Protein 1P71 (pdb70)

Structure (mmCIF, N/CA/C/O backbone):
data_1P71
#
_entry.id   1P71
#
_cell.length_a   37.441
_cell.length_b   93.062
_cell.length_c   100.342
_cell.angle_alpha   90.00
_cell.angle_beta   90.00
_cell.angle_gamma   90.00
#
_symmetry.space_group_name_H-M   'P 21 21 21'
#
loop_
_entity.id
_entity.type
_entity.pdbx_description
1 polymer "5'-D(*TP*GP*CP*TP*TP*AP*TP*CP*AP*AP*TP*TP*TP*GP*TP*TP*GP*CP*AP*CP*C)-3'"
2 polymer 'DNA-binding protein HU'
3 water water
#
loop_
_atom_site.group_PDB
_atom_site.id
_atom_site.type_symbol
_atom_site.label_atom_id
_atom_site.label_alt_id
_atom_site.label_comp_id
_atom_site.label_asym_id
_atom_site.label_entity_id
_atom_site.label_seq_id
_atom_site.pdbx_PDB_ins_code
_atom_site.Cartn_x
_atom_site.Cartn_y
_atom_site.Cartn_z
_atom_site.occupancy
_atom_site.B_iso_or_equiv
_atom_site.auth_seq_id
_atom_site.auth_comp_id
_atom_site.auth_asym_id
_atom_site.auth_atom_id
_atom_site.pdbx_PDB_model_num
ATOM 792 N N . MET C 2 1 ? 9.610 26.173 89.180 1.00 30.05 1 MET A N 1
ATOM 793 C CA . MET C 2 1 ? 10.251 25.499 90.347 1.00 30.15 1 MET A CA 1
ATOM 794 C C . MET C 2 1 ? 11.738 25.812 90.340 1.00 29.74 1 MET A C 1
ATOM 795 O O . MET C 2 1 ? 12.397 25.560 89.344 1.00 29.85 1 MET A O 1
ATOM 800 N N . ASN C 2 2 ? 12.252 26.383 91.431 1.00 29.49 2 ASN A N 1
ATOM 801 C CA . ASN C 2 2 ? 13.697 26.514 91.621 1.00 29.34 2 ASN A CA 1
ATOM 802 C C . ASN C 2 2 ? 14.268 25.388 92.491 1.00 29.10 2 ASN A C 1
ATOM 803 O O . ASN C 2 2 ? 13.535 24.472 92.885 1.00 28.14 2 ASN A O 1
ATOM 808 N N . LYS C 2 3 ? 15.574 25.445 92.759 1.00 28.97 3 LYS A N 1
ATOM 809 C CA . LYS C 2 3 ? 16.231 24.466 93.634 1.00 29.33 3 LYS A CA 1
ATOM 810 C C . LYS C 2 3 ? 15.546 24.373 95.019 1.00 29.24 3 LYS A C 1
ATOM 811 O O . LYS C 2 3 ? 15.194 23.282 95.466 1.00 29.08 3 LYS A O 1
ATOM 817 N N . GLY C 2 4 ? 15.335 25.517 95.670 1.00 29.61 4 GLY A N 1
ATOM 818 C CA . GLY C 2 4 ? 14.631 25.585 96.943 1.00 29.91 4 GLY A CA 1
ATOM 819 C C . GLY C 2 4 ? 13.290 24.874 96.947 1.00 30.35 4 GLY A C 1
ATOM 820 O O . GLY C 2 4 ? 13.019 24.081 97.847 1.00 30.46 4 GLY A O 1
ATOM 821 N N . GLU C 2 5 ? 12.467 25.138 95.929 1.00 30.49 5 GLU A N 1
ATOM 822 C CA . GLU C 2 5 ? 11.137 24.535 95.802 1.00 30.58 5 GLU A CA 1
ATOM 823 C C . GLU C 2 5 ? 11.168 23.022 95.567 1.00 30.67 5 GLU A C 1
ATOM 824 O O . GLU C 2 5 ? 10.306 22.293 96.074 1.00 30.10 5 GLU A O 1
ATOM 830 N N . LEU C 2 6 ? 12.159 22.576 94.788 1.00 30.35 6 LEU A N 1
ATOM 831 C CA . LEU C 2 6 ? 12.409 21.160 94.531 1.00 30.48 6 LEU A CA 1
ATOM 832 C C . LEU C 2 6 ? 12.823 20.441 95.802 1.00 30.66 6 LEU A C 1
ATOM 833 O O . LEU C 2 6 ? 12.310 19.371 96.093 1.00 31.11 6 LEU A O 1
ATOM 838 N N . VAL C 2 7 ? 13.746 21.035 96.554 1.00 30.49 7 VAL A N 1
ATOM 839 C CA . VAL C 2 7 ? 14.140 20.499 97.855 1.00 31.01 7 VAL A CA 1
ATOM 840 C C . VAL C 2 7 ? 12.912 20.303 98.760 1.00 31.01 7 VAL A C 1
ATOM 841 O O . VAL C 2 7 ? 12.725 19.222 99.328 1.00 30.82 7 VAL A O 1
ATOM 845 N N . ASP C 2 8 ? 12.071 21.339 98.840 1.00 31.72 8 ASP A N 1
ATOM 846 C CA . ASP C 2 8 ? 10.815 21.320 99.597 1.00 32.29 8 ASP A CA 1
ATOM 847 C C . ASP C 2 8 ? 9.969 20.095 99.288 1.00 32.39 8 ASP A C 1
ATOM 848 O O . ASP C 2 8 ? 9.566 19.363 100.188 1.00 32.18 8 ASP A O 1
ATOM 853 N N . ALA C 2 9 ? 9.707 19.894 98.002 1.00 32.79 9 ALA A N 1
ATOM 854 C CA . ALA C 2 9 ? 8.918 18.767 97.510 1.00 33.17 9 ALA A CA 1
ATOM 855 C C . ALA C 2 9 ? 9.599 17.427 97.783 1.00 33.16 9 ALA A C 1
ATOM 856 O O . ALA C 2 9 ? 8.929 16.445 98.138 1.00 33.18 9 ALA A O 1
ATOM 858 N N . VAL C 2 10 ? 10.929 17.404 97.624 1.00 32.95 10 VAL A N 1
ATOM 859 C CA . VAL C 2 10 ? 11.718 16.185 97.822 1.00 32.83 10 VAL A CA 1
ATOM 860 C C . VAL C 2 10 ? 11.756 15.779 99.299 1.00 33.22 10 VAL A C 1
ATOM 861 O O . VAL C 2 10 ? 11.446 14.632 99.657 1.00 33.24 10 VAL A O 1
ATOM 865 N N . ALA C 2 11 ? 12.126 16.733 100.150 1.00 33.55 11 ALA A N 1
ATOM 866 C CA . ALA C 2 11 ? 12.165 16.514 101.594 1.00 33.64 11 ALA A CA 1
ATOM 867 C C . ALA C 2 11 ? 10.849 15.901 102.055 1.00 34.06 11 ALA A C 1
ATOM 868 O O . ALA C 2 11 ? 10.838 14.984 102.859 1.00 33.98 11 ALA A O 1
ATOM 870 N N . GLU C 2 12 ? 9.747 16.401 101.502 1.00 34.73 12 GLU A N 1
ATOM 871 C CA . GLU C 2 12 ? 8.412 15.875 101.767 1.00 35.25 12 GLU A CA 1
ATOM 872 C C . GLU C 2 12 ? 8.190 14.454 101.216 1.00 35.56 12 GLU A C 1
ATOM 873 O O . GLU C 2 12 ? 7.644 13.592 101.919 1.00 36.11 12 GLU A O 1
ATOM 879 N N . LYS C 2 13 ? 8.602 14.224 99.968 1.00 35.75 13 LYS A N 1
ATOM 880 C CA . LYS C 2 13 ? 8.401 12.936 99.288 1.00 36.13 13 LYS A CA 1
ATOM 881 C C . LYS C 2 13 ? 9.277 11.802 99.809 1.00 36.26 13 LYS A C 1
ATOM 882 O O . LYS C 2 13 ? 8.844 10.648 99.855 1.00 36.98 13 LYS A O 1
ATOM 888 N N . ALA C 2 14 ? 10.502 12.142 100.204 1.00 36.32 14 ALA A N 1
ATOM 889 C CA . ALA C 2 14 ? 11.493 11.162 100.674 1.00 36.25 14 ALA A CA 1
ATOM 890 C C . ALA C 2 14 ? 11.606 11.090 102.195 1.00 36.19 14 ALA A C 1
ATOM 891 O O . ALA C 2 14 ? 12.324 10.234 102.733 1.00 36.40 14 ALA A O 1
ATOM 893 N N . SER C 2 15 ? 10.882 11.985 102.875 1.00 36.41 15 SER A N 1
ATOM 894 C CA . SER C 2 15 ? 10.899 12.120 104.337 1.00 35.74 15 SER A CA 1
ATOM 895 C C . SER C 2 15 ? 12.308 12.370 104.908 1.00 35.59 15 SER A C 1
ATOM 896 O O . SER C 2 15 ? 12.680 11.736 105.991 1.00 35.75 15 SER A O 1
ATOM 899 N N . VAL C 2 16 ? 13.084 13.291 104.165 1.00 34.78 16 VAL A N 1
ATOM 900 C CA . VAL C 2 16 ? 14.342 13.820 104.718 1.00 34.56 16 VAL A CA 1
ATOM 901 C C . VAL C 2 16 ? 14.277 15.343 104.934 1.00 34.49 16 VAL A C 1
ATOM 902 O O . VAL C 2 16 ? 13.402 16.065 104.274 1.00 35.32 16 VAL A O 1
ATOM 906 N N . THR C 2 17 ? 15.185 15.822 105.864 1.00 33.80 17 THR A N 1
ATOM 907 C CA . THR C 2 17 ? 15.283 17.248 106.209 1.00 33.04 17 THR A CA 1
ATOM 908 C C . THR C 2 17 ? 15.417 18.061 104.929 1.00 32.73 17 THR A C 1
ATOM 909 O O . THR C 2 17 ? 15.994 17.572 103.948 1.00 32.50 17 THR A O 1
ATOM 913 N N . LYS C 2 18 ? 14.877 19.290 104.943 1.00 32.38 18 LYS A N 1
ATOM 914 C CA . LYS C 2 18 ? 15.079 20.248 103.849 1.00 32.26 18 LYS A CA 1
ATOM 915 C C . LYS C 2 18 ? 16.577 20.503 103.606 1.00 32.17 18 LYS A C 1
ATOM 916 O O . LYS C 2 18 ? 17.005 20.693 102.462 1.00 31.81 18 LYS A O 1
ATOM 922 N N . LYS C 2 19 ? 17.373 20.492 104.678 1.00 32.29 19 LYS A N 1
ATOM 923 C CA . LYS C 2 19 ? 18.836 20.512 104.541 1.00 32.59 19 LYS A CA 1
ATOM 924 C C . LYS C 2 19 ? 19.362 19.281 103.720 1.00 32.60 19 LYS A C 1
ATOM 925 O O . LYS C 2 19 ? 20.185 19.414 102.774 1.00 32.58 19 LYS A O 1
ATOM 931 N N . GLN C 2 20 ? 18.872 18.092 104.080 1.00 32.93 20 GLN A N 1
ATOM 932 C CA . GLN C 2 20 ? 19.395 16.826 103.561 1.00 32.24 20 GLN A CA 1
ATOM 933 C C . GLN C 2 20 ? 19.003 16.650 102.129 1.00 32.88 20 GLN A C 1
ATOM 934 O O . GLN C 2 20 ? 19.796 16.160 101.312 1.00 33.10 20 GLN A O 1
ATOM 940 N N . ALA C 2 21 ? 17.758 17.024 101.804 1.00 31.88 21 ALA A N 1
ATOM 941 C CA . ALA C 2 21 ? 17.344 16.978 100.417 1.00 31.37 21 ALA A CA 1
ATOM 942 C C . ALA C 2 21 ? 18.262 17.922 99.670 1.00 30.70 21 ALA A C 1
ATOM 943 O O . ALA C 2 21 ? 18.836 17.550 98.618 1.00 30.26 21 ALA A O 1
ATOM 945 N N . ASP C 2 22 ? 18.467 19.119 100.227 1.00 30.75 22 ASP A N 1
ATOM 946 C CA . ASP C 2 22 ? 19.398 20.071 99.596 1.00 30.69 22 ASP A CA 1
ATOM 947 C C . ASP C 2 22 ? 20.829 19.524 99.512 1.00 30.18 22 ASP A C 1
ATOM 948 O O . ASP C 2 22 ? 21.483 19.656 98.479 1.00 30.11 22 ASP A O 1
ATOM 953 N N . ALA C 2 23 ? 21.300 18.920 100.601 1.00 30.18 23 ALA A N 1
ATOM 954 C CA . ALA C 2 23 ? 22.626 18.314 100.653 1.00 30.19 23 ALA A CA 1
ATOM 955 C C . ALA C 2 23 ? 22.795 17.240 99.572 1.00 30.49 23 ALA A C 1
ATOM 956 O O . ALA C 2 23 ? 23.736 17.287 98.764 1.00 30.70 23 ALA A O 1
ATOM 958 N N . VAL C 2 24 ? 21.867 16.283 99.547 1.00 30.85 24 VAL A N 1
ATOM 959 C CA . VAL C 2 24 ? 21.946 15.179 98.596 1.00 31.16 24 VAL A CA 1
ATOM 960 C C . VAL C 2 24 ? 21.725 15.667 97.150 1.00 31.08 24 VAL A C 1
ATOM 961 O O . VAL C 2 24 ? 22.419 15.238 96.224 1.00 30.41 24 VAL A O 1
ATOM 965 N N . LEU C 2 25 ? 20.787 16.585 96.955 1.00 31.30 25 LEU A N 1
ATOM 966 C CA . LEU C 2 25 ? 20.560 17.110 95.609 1.00 32.05 25 LEU A CA 1
ATOM 967 C C . LEU C 2 25 ? 21.786 17.874 95.067 1.00 32.12 25 LEU A C 1
ATOM 968 O O . LEU C 2 25 ? 22.177 17.668 93.920 1.00 32.33 25 LEU A O 1
ATOM 973 N N . THR C 2 26 ? 22.392 18.735 95.887 1.00 32.29 26 THR A N 1
ATOM 974 C CA . THR C 2 26 ? 23.551 19.518 95.458 1.00 32.70 26 THR A CA 1
ATOM 975 C C . THR C 2 26 ? 24.702 18.602 95.060 1.00 32.57 26 THR A C 1
ATOM 976 O O . THR C 2 26 ? 25.322 18.801 94.012 1.00 32.96 26 THR A O 1
ATOM 980 N N . ALA C 2 27 ? 24.973 17.590 95.878 1.00 32.21 27 ALA A N 1
ATOM 981 C CA . ALA C 2 27 ? 26.018 16.623 95.558 1.00 31.83 27 ALA A CA 1
ATOM 982 C C . ALA C 2 27 ? 25.723 15.849 94.274 1.00 31.68 27 ALA A C 1
ATOM 983 O O . ALA C 2 27 ? 26.641 15.520 93.546 1.00 31.92 27 ALA A O 1
ATOM 985 N N . ALA C 2 28 ? 24.445 15.566 94.008 1.00 31.37 28 ALA A N 1
ATOM 986 C CA . ALA C 2 28 ? 24.023 14.805 92.822 1.00 30.76 28 ALA A CA 1
ATOM 987 C C . ALA C 2 28 ? 24.290 15.583 91.540 1.00 30.53 28 ALA A C 1
ATOM 988 O O . ALA C 2 28 ? 24.877 15.048 90.591 1.00 30.82 28 ALA A O 1
ATOM 990 N N . LEU C 2 29 ? 23.887 16.855 91.533 1.00 29.70 29 LEU A N 1
ATOM 991 C CA . LEU C 2 29 ? 24.131 17.751 90.409 1.00 29.53 29 LEU A CA 1
ATOM 992 C C . LEU C 2 29 ? 25.613 18.031 90.218 1.00 29.61 29 LEU A C 1
ATOM 993 O O . LEU C 2 29 ? 26.082 18.087 89.086 1.00 29.60 29 LEU A O 1
ATOM 998 N N . GLU C 2 30 ? 26.350 18.212 91.315 1.00 29.58 30 GLU A N 1
ATOM 999 C CA . GLU C 2 30 ? 27.790 18.459 91.218 1.00 29.40 30 GLU A CA 1
ATOM 1000 C C . GLU C 2 30 ? 28.511 17.240 90.636 1.00 28.63 30 GLU A C 1
ATOM 1001 O O . GLU C 2 30 ? 29.448 17.391 89.842 1.00 28.95 30 GLU A O 1
ATOM 1007 N N . THR C 2 31 ? 28.065 16.047 91.033 1.00 27.74 31 THR A N 1
ATOM 1008 C CA . THR C 2 31 ? 28.589 14.778 90.522 1.00 27.26 31 THR A CA 1
ATOM 1009 C C . THR C 2 31 ? 28.304 14.566 89.050 1.00 27.31 31 THR A C 1
ATOM 1010 O O . THR C 2 31 ? 29.168 14.099 88.313 1.00 26.93 31 THR A O 1
ATOM 1014 N N . ILE C 2 32 ? 27.087 14.908 88.615 1.00 27.33 32 ILE A N 1
ATOM 1015 C CA . ILE C 2 32 ? 26.735 14.785 87.215 1.00 27.53 32 ILE A CA 1
ATOM 1016 C C . ILE C 2 32 ? 27.656 15.648 86.348 1.00 27.99 32 ILE A C 1
ATOM 1017 O O . ILE C 2 32 ? 28.189 15.169 85.352 1.00 28.25 32 ILE A O 1
ATOM 1022 N N . ILE C 2 33 ? 27.839 16.911 86.738 1.00 27.92 33 ILE A N 1
ATOM 1023 C CA . ILE C 2 33 ? 28.705 17.845 86.011 1.00 28.04 33 ILE A CA 1
ATOM 1024 C C . ILE C 2 33 ? 30.138 17.316 85.933 1.00 27.94 33 ILE A C 1
ATOM 1025 O O . ILE C 2 33 ? 30.786 17.416 84.892 1.00 28.36 33 ILE A O 1
ATOM 1030 N N . GLU C 2 34 ? 30.614 16.734 87.031 1.00 28.21 34 GLU A N 1
ATOM 1031 C CA . GLU C 2 34 ? 31.947 16.125 87.132 1.00 27.86 34 GLU A CA 1
ATOM 1032 C C . GLU C 2 34 ? 32.139 14.923 86.193 1.00 27.54 34 GLU A C 1
ATOM 1033 O O . GLU C 2 34 ? 33.148 14.828 85.490 1.00 27.63 34 GLU A O 1
ATOM 1039 N N . ALA C 2 35 ? 31.184 14.001 86.199 1.00 27.29 35 ALA A N 1
ATOM 1040 C CA . ALA C 2 35 ? 31.247 12.809 85.354 1.00 27.58 35 ALA A CA 1
ATOM 1041 C C . ALA C 2 35 ? 31.153 13.180 83.876 1.00 27.69 35 ALA A C 1
ATOM 1042 O O . ALA C 2 35 ? 31.852 12.619 83.045 1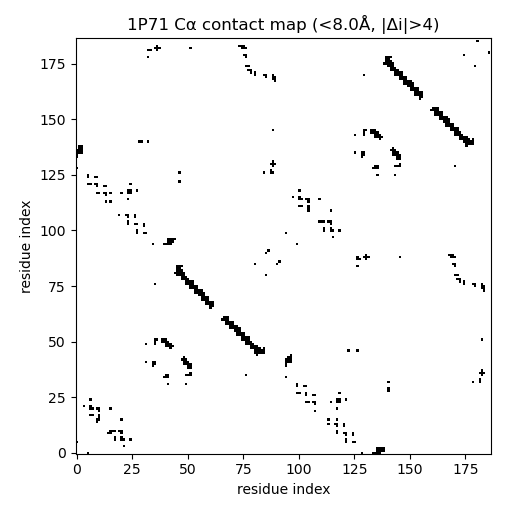.00 26.57 35 ALA A O 1
ATOM 1044 N N . VAL C 2 36 ? 30.270 14.126 83.543 1.00 28.30 36 VAL A N 1
ATOM 1045 C CA . VAL C 2 36 ? 30.141 14.564 82.153 1.00 28.61 36 VAL A CA 1
ATOM 1046 C C . VAL C 2 36 ? 31.417 15.285 81.673 1.00 28.73 36 VAL A C 1
ATOM 1047 O O . VAL C 2 36 ? 31.905 15.015 80.579 1.00 28.66 36 VAL A O 1
ATOM 1051 N N . SER C 2 37 ? 31.961 16.168 82.509 1.00 29.01 37 SER A N 1
ATOM 1052 C CA . SER C 2 37 ? 33.187 16.929 82.202 1.00 29.76 37 SER A CA 1
ATOM 1053 C C . SER C 2 37 ? 34.431 16.088 81.944 1.00 29.55 37 SER A C 1
ATOM 1054 O O . SER C 2 37 ? 35.347 16.522 81.224 1.00 29.03 37 SER A O 1
ATOM 1057 N N . SER C 2 38 ? 34.487 14.898 82.536 1.00 30.01 38 SER A N 1
ATOM 1058 C CA . SER C 2 38 ? 35.615 14.002 82.302 1.00 30.86 38 SER A CA 1
ATOM 1059 C C . SER C 2 38 ? 35.232 12.925 81.298 1.00 31.26 38 SER A C 1
ATOM 1060 O O . SER C 2 38 ? 35.948 11.953 81.133 1.00 31.79 38 SER A O 1
ATOM 1063 N N . GLY C 2 39 ? 34.082 13.105 80.647 1.00 31.94 39 GLY A N 1
ATOM 1064 C CA . GLY C 2 39 ? 33.671 12.281 79.524 1.00 32.29 39 GLY A CA 1
ATOM 1065 C C . GLY C 2 39 ? 32.922 11.000 79.836 1.00 32.79 39 GLY A C 1
ATOM 1066 O O . GLY C 2 39 ? 32.828 10.125 78.985 1.00 33.15 39 GLY A O 1
ATOM 1067 N N . ASP C 2 40 ? 32.389 10.870 81.045 1.00 32.55 40 ASP A N 1
ATOM 1068 C CA . ASP C 2 40 ? 31.492 9.764 81.323 1.00 33.02 40 ASP A CA 1
ATOM 1069 C C . ASP C 2 40 ? 30.044 10.135 80.967 1.00 32.57 40 ASP A C 1
ATOM 1070 O O . ASP C 2 40 ? 29.684 11.318 80.926 1.00 32.97 40 ASP A O 1
ATOM 1075 N N . LYS C 2 41 ? 29.236 9.123 80.663 1.00 32.11 41 LYS A N 1
ATOM 1076 C CA . LYS C 2 41 ? 27.807 9.311 80.419 1.00 31.59 41 LYS A CA 1
ATOM 1077 C C . LYS C 2 41 ? 27.072 9.019 81.708 1.00 31.34 41 LYS A C 1
ATOM 1078 O O . LYS C 2 41 ? 27.321 7.989 82.334 1.00 31.09 41 LYS A O 1
ATOM 1084 N N . VAL C 2 42 ? 26.177 9.923 82.116 1.00 31.39 42 VAL A N 1
ATOM 1085 C CA . VAL C 2 42 ? 25.344 9.685 83.284 1.00 31.48 42 VAL A CA 1
ATOM 1086 C C . VAL C 2 42 ? 23.983 9.192 82.806 1.00 31.82 42 VAL A C 1
ATOM 1087 O O . VAL C 2 42 ? 23.301 9.846 82.028 1.00 31.30 42 VAL A O 1
ATOM 1091 N N . THR C 2 43 ? 23.614 8.016 83.277 1.00 32.05 43 THR A N 1
ATOM 1092 C CA . THR C 2 43 ? 22.434 7.336 82.781 1.00 32.91 43 THR A CA 1
ATOM 1093 C C . THR C 2 43 ? 21.432 7.121 83.931 1.00 32.32 43 THR A C 1
ATOM 1094 O O . THR C 2 43 ? 21.766 6.555 84.967 1.00 31.73 43 THR A O 1
ATOM 1098 N N . LEU C 2 44 ? 20.211 7.588 83.749 1.00 32.28 44 LEU A N 1
ATOM 1099 C CA . LEU C 2 44 ? 19.203 7.441 84.778 1.00 32.26 44 LEU A CA 1
ATOM 1100 C C . LEU C 2 44 ? 17.940 6.876 84.141 1.00 31.85 44 LEU A C 1
ATOM 1101 O O . LEU C 2 44 ? 17.190 7.609 83.526 1.00 32.57 44 LEU A O 1
ATOM 1106 N N . VAL C 2 45 ? 17.727 5.568 84.261 1.00 31.65 45 VAL A N 1
ATOM 1107 C CA . VAL C 2 45 ? 16.652 4.898 83.531 1.00 31.67 45 VAL A CA 1
ATOM 1108 C C . VAL C 2 45 ? 15.281 5.579 83.736 1.00 31.72 45 VAL A C 1
ATOM 1109 O O . VAL C 2 45 ? 14.873 5.859 84.878 1.00 31.87 45 VAL A O 1
ATOM 1113 N N . GLY C 2 46 ? 14.608 5.870 82.617 1.00 31.11 46 GLY A N 1
ATOM 1114 C CA . GLY C 2 46 ? 13.301 6.506 82.610 1.00 30.23 46 GLY A CA 1
ATOM 1115 C C . GLY C 2 46 ? 13.357 8.015 82.538 1.00 29.68 46 GLY A C 1
ATOM 1116 O O . GLY C 2 46 ? 12.532 8.652 81.858 1.00 29.42 46 GLY A O 1
ATOM 1117 N N . PHE C 2 47 ? 14.342 8.593 83.217 1.00 29.39 47 PHE A N 1
ATOM 1118 C CA . PHE C 2 47 ? 14.500 10.039 83.276 1.00 28.92 47 PHE A CA 1
ATOM 1119 C C . PHE C 2 47 ? 15.272 10.553 82.072 1.00 29.17 47 PHE A C 1
ATOM 1120 O O . PHE C 2 47 ? 14.774 11.379 81.310 1.00 28.92 47 PHE A O 1
ATOM 1128 N N . GLY C 2 48 ? 16.515 10.098 81.933 1.00 29.53 48 GLY A N 1
ATOM 1129 C CA . GLY C 2 48 ? 17.303 10.452 80.773 1.00 29.04 48 GLY A CA 1
ATOM 1130 C C . GLY C 2 48 ? 18.785 10.289 81.015 1.00 29.30 48 GLY A C 1
ATOM 1131 O O . GLY C 2 48 ? 19.203 9.812 82.077 1.00 28.93 48 GLY A O 1
ATOM 1132 N N . SER C 2 49 ? 19.574 10.695 80.025 1.00 29.28 49 SER A N 1
ATOM 1133 C CA . SER C 2 49 ? 21.025 10.609 80.124 1.00 29.00 49 SER A CA 1
ATOM 1134 C C . SER C 2 49 ? 21.670 11.954 79.809 1.00 28.63 49 SER A C 1
ATOM 1135 O O . SER C 2 49 ? 21.134 12.768 79.043 1.00 28.16 49 SER A O 1
ATOM 1138 N N . PHE C 2 50 ? 22.843 12.150 80.392 1.00 28.16 50 PHE A N 1
ATOM 1139 C CA . PHE C 2 50 ? 23.662 13.330 80.211 1.00 28.10 50 PHE 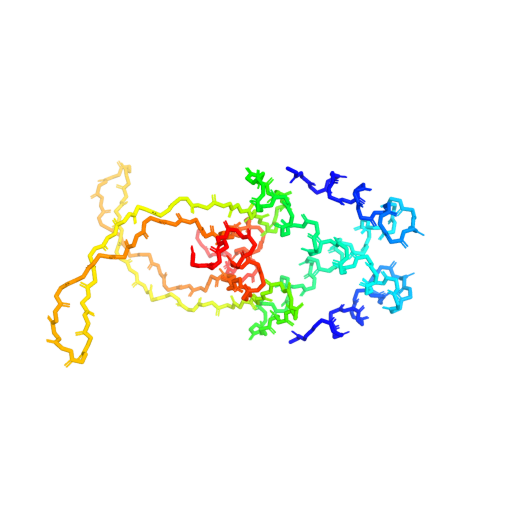A CA 1
ATOM 1140 C C . PHE C 2 50 ? 25.019 12.872 79.689 1.00 28.34 50 PHE A C 1
ATOM 1141 O O . PHE C 2 50 ? 25.578 11.901 80.195 1.00 27.35 50 PHE A O 1
ATOM 1149 N N . GLU C 2 51 ? 25.542 13.580 78.693 1.00 27.87 51 GLU A N 1
ATOM 1150 C CA . GLU C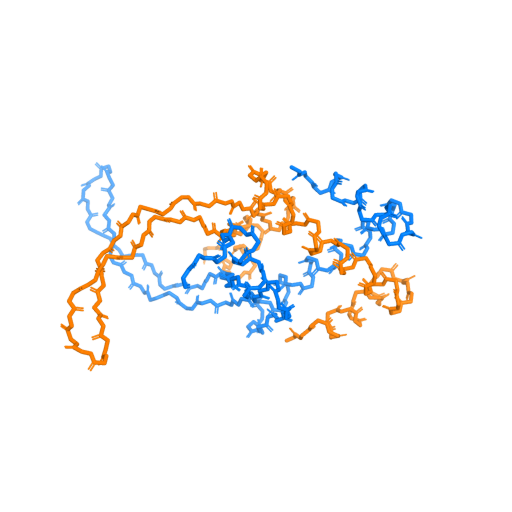 2 51 ? 26.847 13.273 78.158 1.00 29.09 51 GLU A CA 1
ATOM 1151 C C . GLU C 2 51 ? 27.498 14.492 77.528 1.00 28.67 51 GLU A C 1
ATOM 1152 O O . GLU C 2 51 ? 26.868 15.522 77.353 1.00 28.56 51 GLU A O 1
ATOM 1158 N N . SER C 2 52 ? 28.790 14.367 77.259 1.00 28.53 52 SER A N 1
ATOM 1159 C CA . SER C 2 52 ? 29.539 15.362 76.534 1.00 28.56 52 SER A CA 1
ATOM 1160 C C . SER C 2 52 ? 29.426 15.009 75.036 1.00 28.36 52 SER A C 1
ATOM 1161 O O . SER C 2 52 ? 29.546 13.849 74.656 1.00 27.80 52 SER A O 1
ATOM 1164 N N . ARG C 2 53 ? 29.168 16.008 74.198 1.00 28.25 53 ARG A N 1
ATOM 1165 C CA . ARG C 2 53 ? 29.142 15.809 72.760 1.00 28.36 53 ARG A CA 1
ATOM 1166 C C . ARG C 2 53 ? 30.211 16.656 72.094 1.00 28.27 53 ARG A C 1
ATOM 1167 O O . ARG C 2 53 ? 30.363 17.828 72.424 1.00 27.61 53 ARG A O 1
ATOM 1175 N N . GLU C 2 54 ? 30.947 16.050 71.166 1.00 28.49 54 GLU A N 1
ATOM 1176 C CA . GLU C 2 54 ? 31.914 16.779 70.362 1.00 28.96 54 GLU A CA 1
ATOM 1177 C C . GLU C 2 54 ? 31.179 17.648 69.367 1.00 28.53 54 GLU A C 1
ATOM 1178 O O . GLU C 2 54 ? 30.139 17.254 68.834 1.00 29.11 54 GLU A O 1
ATOM 1184 N N . ARG C 2 55 ? 31.697 18.856 69.171 1.00 28.50 55 ARG A N 1
ATOM 1185 C CA . ARG C 2 55 ? 31.224 19.777 68.131 1.00 27.81 55 ARG A CA 1
ATOM 1186 C C . ARG C 2 55 ? 32.421 20.142 67.260 1.00 27.42 55 ARG A C 1
ATOM 1187 O O . ARG C 2 55 ? 33.401 20.667 67.766 1.00 27.05 55 ARG A O 1
ATOM 1195 N N . LYS C 2 56 ? 32.354 19.817 65.968 1.00 26.64 56 LYS A N 1
ATOM 1196 C CA . LYS C 2 56 ? 33.376 20.189 64.991 1.00 26.88 56 LYS A CA 1
ATOM 1197 C C . LYS C 2 56 ? 33.412 21.696 64.822 1.00 26.59 56 LYS A C 1
ATOM 1198 O O . LYS C 2 56 ? 32.400 22.367 65.074 1.00 26.22 56 LYS A O 1
ATOM 1204 N N . ALA C 2 57 ? 34.541 22.214 64.352 1.00 25.32 57 ALA A N 1
ATOM 1205 C CA . ALA C 2 57 ? 34.641 23.602 63.930 1.00 25.66 57 ALA A CA 1
ATOM 1206 C C . ALA C 2 57 ? 33.614 23.860 62.855 1.00 26.91 57 ALA A C 1
ATOM 1207 O O . ALA C 2 57 ? 33.294 22.957 62.068 1.00 27.09 57 ALA A O 1
ATOM 1209 N N . ARG C 2 58 ? 33.103 25.088 62.814 1.00 27.44 58 ARG A N 1
ATOM 1210 C CA . ARG C 2 58 ? 32.222 25.514 61.737 1.00 28.89 58 ARG A CA 1
ATOM 1211 C C . ARG C 2 58 ? 32.370 26.996 61.460 1.00 29.18 58 ARG A C 1
ATOM 1212 O O . ARG C 2 58 ? 32.945 27.741 62.246 1.00 29.52 58 ARG A O 1
ATOM 1220 N N . GLU C 2 59 ? 31.867 27.416 60.317 1.00 29.06 59 GLU A N 1
ATOM 1221 C CA . GLU C 2 59 ? 31.983 28.802 59.942 1.00 29.56 59 GLU A CA 1
ATOM 1222 C C . GLU C 2 59 ? 30.782 29.569 60.483 1.00 29.31 59 GLU A C 1
ATOM 1223 O O . GLU C 2 59 ? 29.660 29.064 60.508 1.00 29.75 59 GLU A O 1
ATOM 1229 N N . GLY C 2 60 ? 31.052 30.749 61.018 1.00 28.95 60 GLY A N 1
ATOM 1230 C CA . GLY C 2 60 ? 30.007 31.693 61.335 1.00 27.83 60 GLY A CA 1
ATOM 1231 C C . GLY C 2 60 ? 30.284 32.966 60.569 1.00 27.68 60 GLY A C 1
ATOM 1232 O O . GLY C 2 60 ? 31.118 33.006 59.656 1.00 27.47 60 GLY A O 1
ATOM 1233 N N . ARG C 2 61 ? 29.588 34.022 60.955 1.00 27.51 61 ARG A N 1
ATOM 1234 C CA . ARG C 2 61 ? 29.750 35.326 60.336 1.00 26.69 61 ARG A CA 1
ATOM 1235 C C . ARG C 2 61 ? 29.552 36.382 61.405 1.00 27.09 61 ARG A C 1
ATOM 1236 O O . ARG C 2 61 ? 28.630 36.280 62.219 1.00 26.76 61 ARG A O 1
ATOM 1244 N N . ASN C 2 62 ? 30.436 37.380 61.388 1.00 26.71 62 ASN A N 1
ATOM 1245 C CA . ASN C 2 62 ? 30.382 38.548 62.262 1.00 26.65 62 ASN A CA 1
ATOM 1246 C C . ASN C 2 62 ? 29.231 39.491 61.841 1.00 26.66 62 ASN A C 1
ATOM 1247 O O . ASN C 2 62 ? 29.248 39.997 60.727 1.00 27.15 62 ASN A O 1
ATOM 1252 N N . PRO C 2 63 ? 28.240 39.734 62.710 1.00 26.66 63 PRO A N 1
ATOM 1253 C CA . PRO C 2 63 ? 27.053 40.512 62.318 1.00 27.04 63 PRO A CA 1
ATOM 1254 C C . PRO C 2 63 ? 27.348 41.989 62.128 1.00 28.03 63 PRO A C 1
ATOM 1255 O O . PRO C 2 63 ? 26.590 42.687 61.430 1.00 27.91 63 PRO A O 1
ATOM 1259 N N . LYS C 2 64 ? 28.446 42.445 62.725 1.00 28.78 64 LYS A N 1
ATOM 1260 C CA . LYS C 2 64 ? 28.837 43.840 62.644 1.00 29.91 64 LYS A CA 1
ATOM 1261 C C . LYS C 2 64 ? 29.647 44.134 61.387 1.00 29.90 64 LYS A C 1
ATOM 1262 O O . LYS C 2 64 ? 29.392 45.121 60.700 1.00 30.57 64 LYS A O 1
ATOM 1268 N N . THR C 2 65 ? 30.602 43.262 61.080 1.00 30.00 65 THR A N 1
ATOM 1269 C CA . THR C 2 65 ? 31.522 43.478 59.967 1.00 29.67 65 THR A CA 1
ATOM 1270 C C . THR C 2 65 ? 31.182 42.65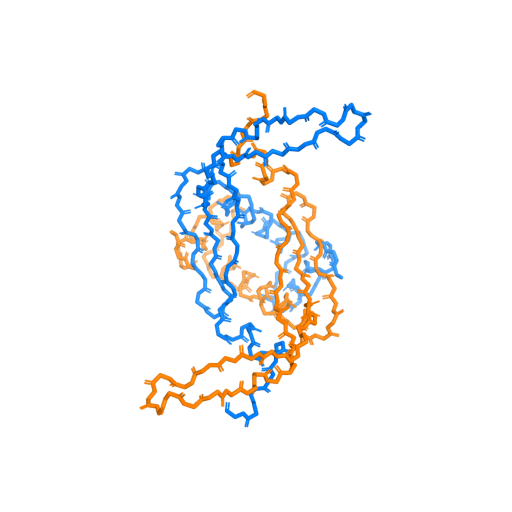3 58.721 1.00 29.88 65 THR A C 1
ATOM 1271 O O . THR C 2 65 ? 31.759 42.883 57.654 1.00 29.77 65 THR A O 1
ATOM 1275 N N . ASN C 2 66 ? 30.261 41.698 58.859 1.00 29.40 66 ASN A N 1
ATOM 1276 C CA . ASN C 2 66 ? 29.895 40.775 57.778 1.00 29.39 66 ASN A CA 1
ATOM 1277 C C . ASN C 2 66 ? 30.999 39.773 57.421 1.00 28.82 66 ASN A C 1
ATOM 1278 O O . ASN C 2 66 ? 30.846 38.965 56.513 1.00 28.39 66 ASN A O 1
ATOM 1283 N N . GLU C 2 67 ? 32.106 39.825 58.149 1.00 28.17 67 GLU A N 1
ATOM 1284 C CA . GLU C 2 67 ? 33.247 38.975 57.862 1.00 28.35 67 GLU A CA 1
ATOM 1285 C C . GLU C 2 67 ? 32.971 37.526 58.243 1.00 28.23 67 GLU A C 1
ATOM 1286 O O . GLU C 2 67 ? 32.433 37.236 59.322 1.00 27.67 67 GLU A O 1
ATOM 1292 N N . LYS C 2 68 ? 33.323 36.616 57.343 1.00 28.56 68 LYS A N 1
ATOM 1293 C CA . LYS C 2 68 ? 33.198 35.199 57.615 1.00 29.04 68 LYS A CA 1
ATOM 1294 C C . LYS C 2 68 ? 34.247 34.830 58.664 1.00 29.69 68 LYS A C 1
ATOM 1295 O O . LYS C 2 68 ? 35.344 35.385 58.664 1.00 29.39 68 LYS A O 1
ATOM 1301 N N . MET C 2 69 ? 33.910 33.892 59.541 1.00 30.27 69 MET A N 1
ATOM 1302 C CA . MET C 2 69 ? 34.786 33.519 60.640 1.00 32.07 69 MET A CA 1
ATOM 1303 C C . MET C 2 69 ? 34.658 32.035 60.955 1.00 31.92 69 MET A C 1
ATOM 1304 O O . MET C 2 69 ? 33.722 31.393 60.509 1.00 32.18 69 MET A O 1
ATOM 1309 N N . GLU C 2 70 ? 35.600 31.506 61.728 1.00 32.25 70 GLU A N 1
ATOM 1310 C CA . GLU C 2 70 ? 35.562 30.099 62.141 1.00 32.27 70 GLU A CA 1
ATOM 1311 C C . GLU C 2 70 ? 35.288 29.918 63.641 1.00 31.11 70 GLU A C 1
ATOM 1312 O O . GLU C 2 70 ? 36.042 30.389 64.493 1.00 31.08 70 GLU A O 1
ATOM 1318 N N . ILE C 2 71 ? 34.176 29.262 63.950 1.00 29.54 71 ILE A N 1
ATOM 1319 C CA . ILE C 2 71 ? 33.890 28.830 65.315 1.00 29.14 71 ILE A CA 1
ATOM 1320 C C . ILE C 2 71 ? 34.684 27.544 65.587 1.00 28.63 71 ILE A C 1
ATOM 1321 O O . ILE C 2 71 ? 34.463 26.526 64.936 1.00 28.41 71 ILE A O 1
ATOM 1326 N N . PRO C 2 72 ? 35.650 27.592 66.495 1.00 28.50 72 PRO A N 1
ATOM 1327 C CA . PRO C 2 72 ? 36.497 26.420 66.739 1.00 28.09 72 PRO A CA 1
ATOM 1328 C C . PRO C 2 72 ? 35.725 25.242 67.327 1.00 27.84 72 PRO A C 1
ATOM 1329 O O . PRO C 2 72 ? 34.592 25.400 67.848 1.00 26.34 72 PRO A O 1
ATOM 1333 N N . ALA C 2 73 ? 36.321 24.056 67.192 1.00 26.83 73 ALA A N 1
ATOM 1334 C CA . ALA C 2 73 ? 35.760 22.828 67.765 1.00 26.36 73 ALA A CA 1
ATOM 1335 C C . ALA C 2 73 ? 35.589 22.987 69.265 1.00 26.41 73 ALA A C 1
ATOM 1336 O O . ALA C 2 73 ? 36.389 23.646 69.905 1.00 24.87 73 ALA A O 1
ATOM 1338 N N . THR C 2 74 ? 34.540 22.379 69.823 1.00 27.22 74 THR A N 1
ATOM 1339 C CA . THR C 2 74 ? 34.322 22.393 71.267 1.00 27.54 74 THR A CA 1
ATOM 1340 C C . THR C 2 74 ? 33.639 21.109 71.732 1.00 28.18 74 THR A C 1
ATOM 1341 O O . THR C 2 74 ? 33.484 20.169 70.946 1.00 28.48 74 THR A O 1
ATOM 1345 N N . ARG C 2 75 ? 33.300 21.054 73.021 1.00 28.75 75 ARG A N 1
ATOM 1346 C CA . ARG C 2 75 ? 32.450 20.006 73.591 1.00 28.60 75 ARG A CA 1
ATOM 1347 C C . ARG C 2 75 ? 31.348 20.697 74.348 1.00 28.60 75 ARG A C 1
ATOM 1348 O O . ARG C 2 75 ? 31.562 21.753 74.944 1.00 28.91 75 ARG A O 1
ATOM 1356 N N . VAL C 2 76 ? 30.166 20.093 74.344 1.00 28.29 76 VAL A N 1
ATOM 1357 C CA . VAL C 2 76 ? 29.030 20.643 75.063 1.00 28.53 76 VAL A CA 1
ATOM 1358 C C . VAL C 2 76 ? 28.319 19.541 75.831 1.00 28.15 76 VAL A C 1
ATOM 1359 O O . VAL C 2 76 ? 28.306 18.398 75.399 1.00 28.11 76 VAL A O 1
ATOM 1363 N N . PRO C 2 77 ? 27.715 19.874 76.965 1.00 28.53 77 PRO A N 1
ATOM 1364 C CA . PRO C 2 77 ? 26.882 18.900 77.672 1.00 28.50 77 PRO A CA 1
ATOM 1365 C C . PRO C 2 77 ? 25.566 18.650 76.897 1.00 28.71 77 PRO A C 1
ATOM 1366 O O . PRO C 2 77 ? 25.044 19.562 76.233 1.00 28.92 77 PRO A O 1
ATOM 1370 N N . ALA C 2 78 ? 25.074 17.415 76.918 1.00 28.53 78 ALA A N 1
ATOM 1371 C CA . ALA C 2 78 ? 23.839 17.084 76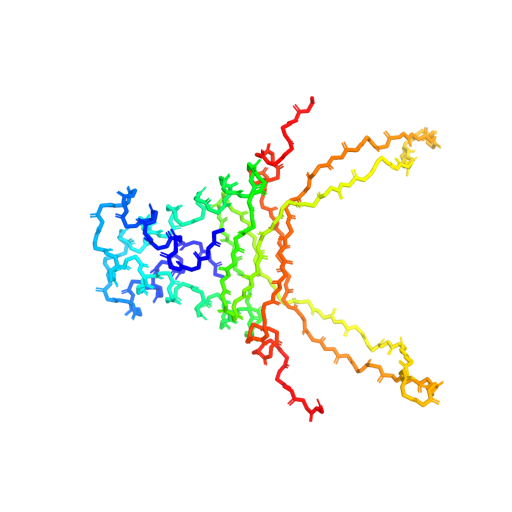.220 1.00 28.96 78 ALA A CA 1
ATOM 1372 C C . ALA C 2 78 ? 22.945 16.184 77.070 1.00 29.24 78 ALA A C 1
ATOM 1373 O O . ALA C 2 78 ? 23.441 15.320 77.798 1.00 30.05 78 ALA A O 1
ATOM 1375 N N . PHE C 2 79 ? 21.639 16.421 77.003 1.00 28.49 79 PHE A N 1
ATOM 1376 C CA . PHE C 2 79 ? 20.647 15.619 77.717 1.00 28.21 79 PHE A CA 1
ATOM 1377 C C . PHE C 2 79 ? 19.752 14.883 76.716 1.00 28.30 79 PHE A C 1
ATOM 1378 O O . PHE C 2 79 ? 19.348 15.467 75.722 1.00 28.72 79 PHE A O 1
ATOM 1386 N N . SER C 2 80 ? 19.466 13.609 76.955 1.00 27.75 80 SER A N 1
ATOM 1387 C CA . SER C 2 80 ? 18.475 12.894 76.145 1.00 28.74 80 SER A CA 1
ATOM 1388 C C . SER C 2 80 ? 17.460 12.292 77.068 1.00 27.34 80 SER A C 1
ATOM 1389 O O . SER C 2 80 ? 17.792 11.442 77.873 1.00 27.91 80 SER A O 1
ATOM 1392 N N . ALA C 2 81 ? 16.233 12.763 76.959 1.00 26.79 81 ALA A N 1
ATOM 1393 C CA . ALA C 2 81 ? 15.162 12.397 77.867 1.00 26.23 81 ALA A CA 1
ATOM 1394 C C . ALA C 2 81 ? 14.784 10.941 77.673 1.00 25.79 81 ALA A C 1
ATOM 1395 O O . ALA C 2 81 ? 14.762 10.456 76.566 1.00 25.06 81 ALA A O 1
ATOM 1397 N N . GLY C 2 82 ? 14.509 10.255 78.776 1.00 26.30 82 GLY A N 1
ATOM 1398 C CA . GLY C 2 82 ? 14.132 8.855 78.733 1.00 26.22 82 GLY A CA 1
ATOM 1399 C C . GLY C 2 82 ? 12.665 8.720 78.405 1.00 25.81 82 GLY A C 1
ATOM 1400 O O . GLY C 2 82 ? 11.938 9.716 78.399 1.00 25.62 82 GLY A O 1
ATOM 1401 N N . LYS C 2 83 ? 12.239 7.483 78.153 1.00 25.81 83 LYS A N 1
ATOM 1402 C CA . LYS C 2 83 ? 10.898 7.184 77.648 1.00 25.95 83 LYS A CA 1
ATOM 1403 C C . LYS C 2 83 ? 9.771 7.630 78.567 1.00 26.28 83 LYS A C 1
ATOM 1404 O O . LYS C 2 83 ? 8.737 8.091 78.085 1.00 25.39 83 LYS A O 1
ATOM 1410 N N . LEU C 2 84 ? 9.977 7.500 79.875 1.00 26.35 84 LEU A N 1
ATOM 1411 C CA . LEU C 2 84 ? 8.984 7.919 80.869 1.00 26.83 84 LEU A CA 1
ATOM 1412 C C . LEU C 2 84 ? 8.844 9.433 80.894 1.00 26.24 84 LEU A C 1
ATOM 1413 O O . LEU C 2 84 ? 7.728 9.951 80.947 1.00 26.49 84 LEU A O 1
ATOM 1418 N N . PHE C 2 85 ? 9.968 10.138 80.846 1.00 25.32 85 PHE A N 1
ATOM 1419 C CA . PHE C 2 85 ? 9.953 11.599 80.786 1.00 24.95 85 PHE A CA 1
ATOM 1420 C C . PHE C 2 85 ? 9.204 12.087 79.518 1.00 24.72 85 PHE A C 1
ATOM 1421 O O . PHE C 2 85 ? 8.282 12.892 79.604 1.00 24.21 85 PHE A O 1
ATOM 1429 N N . ARG C 2 86 ? 9.586 11.578 78.351 1.00 24.76 86 ARG A N 1
ATOM 1430 C CA . ARG C 2 86 ? 8.887 11.910 77.092 1.00 25.05 86 ARG A CA 1
ATOM 1431 C C . ARG C 2 86 ? 7.374 11.670 77.076 1.00 25.07 86 ARG A C 1
ATOM 1432 O O . ARG C 2 86 ? 6.620 12.459 76.504 1.00 25.43 86 ARG A O 1
ATOM 1440 N N . GLU C 2 87 ? 6.945 10.573 77.688 1.00 25.08 87 GLU A N 1
ATOM 1441 C CA . GLU C 2 87 ? 5.548 10.159 77.683 1.00 25.68 87 GLU A CA 1
ATOM 1442 C C . GLU C 2 87 ? 4.688 10.840 78.752 1.00 25.85 87 GLU A C 1
ATOM 1443 O O . GLU C 2 87 ? 3.474 10.942 78.600 1.00 25.88 87 GLU A O 1
ATOM 1449 N N . LYS C 2 88 ? 5.307 11.334 79.814 1.00 26.19 88 LYS A N 1
ATOM 1450 C CA . LYS C 2 88 ? 4.578 12.144 80.781 1.00 26.86 88 LYS A CA 1
ATOM 1451 C C . LYS C 2 88 ? 4.352 13.539 80.186 1.00 26.64 88 LYS A C 1
ATOM 1452 O O . LYS C 2 88 ? 3.294 14.140 80.365 1.00 25.41 88 LYS A O 1
ATOM 1458 N N . VAL C 2 89 ? 5.361 14.041 79.483 1.00 26.25 89 VAL A N 1
ATOM 1459 C CA . VAL C 2 89 ? 5.266 15.315 78.778 1.00 26.30 89 VAL A CA 1
ATOM 1460 C C . VAL C 2 89 ? 4.332 15.196 77.560 1.00 26.40 89 VAL A C 1
ATOM 1461 O O . VAL C 2 89 ? 3.569 16.113 77.258 1.00 25.76 89 VAL A O 1
ATOM 1465 N N . ALA C 2 90 ? 4.370 14.052 76.881 1.00 26.89 90 ALA A N 1
ATOM 1466 C CA . ALA C 2 90 ? 3.455 13.791 75.772 1.00 27.77 90 ALA A CA 1
ATOM 1467 C C . ALA C 2 90 ? 2.810 12.389 75.824 1.00 28.82 90 ALA A C 1
ATOM 1468 O O . ALA C 2 90 ? 3.275 11.456 75.153 1.00 28.53 90 ALA A O 1
ATOM 1470 N N . PRO C 2 91 ? 1.738 12.249 76.614 1.00 30.11 91 PRO A N 1
ATOM 1471 C CA . PRO C 2 91 ? 1.025 10.970 76.761 1.00 31.42 91 PRO A CA 1
ATOM 1472 C C . PRO C 2 91 ? 0.622 10.334 75.424 1.00 33.18 91 PRO A C 1
ATOM 1473 O O . PRO C 2 91 ? -0.108 10.959 74.626 1.00 32.97 91 PRO A O 1
ATOM 1477 N N . PRO C 2 92 ? 1.115 9.112 75.190 1.00 34.54 92 PRO A N 1
ATOM 1478 C CA . PRO C 2 92 ? 0.952 8.410 73.907 1.00 35.40 92 PRO A CA 1
ATOM 1479 C C . PRO C 2 92 ? -0.481 8.382 73.398 1.00 36.14 92 PRO A C 1
ATOM 1480 O O . PRO C 2 92 ? -1.414 8.159 74.186 1.00 36.62 92 PRO A O 1
ATOM 1484 N N . LYS C 2 93 ? -0.643 8.631 72.099 1.00 36.80 93 LYS A N 1
ATOM 1485 C CA . LYS C 2 93 ? -1.931 8.492 71.436 1.00 37.75 93 LYS A CA 1
ATOM 1486 C C . LYS C 2 93 ? -1.902 7.303 70.466 1.00 38.13 93 LYS A C 1
ATOM 1487 O O . LYS C 2 93 ? -2.833 6.495 70.433 1.00 38.00 93 LYS A O 1
ATOM 1493 N N . ALA C 2 94 ? -0.818 7.204 69.695 1.00 38.66 94 ALA A N 1
ATOM 1494 C CA . ALA C 2 94 ? -0.664 6.158 68.680 1.00 38.93 94 ALA A CA 1
ATOM 1495 C C . ALA C 2 94 ? 0.675 5.421 68.811 1.00 39.13 94 ALA A C 1
ATOM 1496 O O . ALA C 2 94 ? 1.620 5.920 69.428 1.00 38.80 94 ALA A O 1
ATOM 1499 N N . MET D 2 1 ? 28.271 6.237 84.359 1.00 28.26 1 MET B N 1
ATOM 1500 C CA . MET D 2 1 ? 27.620 6.297 85.690 1.00 28.66 1 MET B CA 1
ATOM 1501 C C . MET D 2 1 ? 26.118 6.112 85.596 1.00 28.51 1 MET B C 1
ATOM 1502 O O . MET D 2 1 ? 25.418 6.914 84.976 1.00 29.85 1 MET B O 1
ATOM 1507 N N . ASN D 2 2 ? 25.619 5.057 86.221 1.00 28.53 2 ASN B N 1
ATOM 1508 C CA . ASN D 2 2 ? 24.179 4.829 86.288 1.00 28.24 2 ASN B CA 1
ATOM 1509 C C . ASN D 2 2 ? 23.550 5.325 87.606 1.00 28.66 2 ASN B C 1
ATOM 1510 O O . ASN D 2 2 ? 24.267 5.820 88.493 1.00 28.39 2 ASN B O 1
ATOM 1515 N N . LYS D 2 3 ? 22.221 5.188 87.721 1.00 28.67 3 LYS B N 1
ATOM 1516 C CA . LYS D 2 3 ? 21.478 5.607 88.917 1.00 29.55 3 LYS B CA 1
ATOM 1517 C C . LYS D 2 3 ? 22.119 5.069 90.199 1.00 29.96 3 LYS B C 1
ATOM 1518 O O . LYS D 2 3 ? 22.434 5.831 91.121 1.00 29.96 3 LYS B O 1
ATOM 1524 N N . GLY D 2 4 ? 22.325 3.754 90.242 1.00 30.32 4 GLY B N 1
ATOM 1525 C CA . GLY D 2 4 ? 22.887 3.096 91.412 1.00 30.85 4 GLY B CA 1
ATOM 1526 C C . GLY D 2 4 ? 24.257 3.608 91.814 1.00 30.96 4 GLY B C 1
ATOM 1527 O O . GLY D 2 4 ? 24.578 3.679 93.009 1.00 30.85 4 GLY B O 1
ATOM 1528 N N . GLU D 2 5 ? 25.050 3.969 90.805 1.00 31.32 5 GLU B N 1
ATOM 1529 C CA . GLU D 2 5 ? 26.409 4.474 90.980 1.00 31.51 5 GLU B CA 1
ATOM 1530 C C . GLU D 2 5 ? 26.427 5.945 91.389 1.00 31.64 5 GLU B C 1
ATOM 1531 O O . GLU D 2 5 ? 27.321 6.365 92.120 1.00 32.06 5 GLU B O 1
ATOM 1537 N N . LEU D 2 6 ? 25.467 6.729 90.891 1.00 31.61 6 LEU B N 1
ATOM 1538 C CA . LEU D 2 6 ? 25.329 8.127 91.305 1.00 31.60 6 LEU B CA 1
ATOM 1539 C C . LEU D 2 6 ? 24.907 8.222 92.783 1.00 31.24 6 LEU B C 1
ATOM 1540 O O . LEU D 2 6 ? 25.444 9.038 93.538 1.00 30.88 6 LEU B O 1
ATOM 1545 N N . VAL D 2 7 ? 23.949 7.382 93.170 1.00 30.79 7 VAL B N 1
ATOM 1546 C CA . VAL D 2 7 ? 23.464 7.308 94.545 1.00 30.91 7 VAL B CA 1
ATOM 1547 C C . VAL D 2 7 ? 24.601 6.958 95.533 1.00 31.20 7 VAL B C 1
ATOM 1548 O O . VAL D 2 7 ? 24.707 7.570 96.607 1.00 30.93 7 VAL B O 1
ATOM 1552 N N . ASP D 2 8 ? 25.447 5.993 95.160 1.00 31.44 8 ASP B N 1
ATOM 1553 C CA . ASP D 2 8 ? 26.598 5.619 95.991 1.00 31.94 8 ASP B CA 1
ATOM 1554 C C . ASP D 2 8 ? 27.498 6.827 96.192 1.00 31.99 8 ASP B C 1
ATOM 1555 O O . ASP D 2 8 ? 27.949 7.080 97.303 1.00 32.06 8 ASP B O 1
ATOM 1560 N N . ALA D 2 9 ? 27.739 7.577 95.113 1.00 32.00 9 ALA B N 1
ATOM 1561 C CA . ALA D 2 9 ? 28.669 8.711 95.137 1.00 32.45 9 ALA B CA 1
ATOM 1562 C C . ALA D 2 9 ? 28.143 9.858 95.997 1.00 32.43 9 ALA B C 1
ATOM 1563 O O . ALA D 2 9 ? 28.912 10.567 96.657 1.00 32.70 9 ALA B O 1
ATOM 1565 N N . VAL D 2 10 ? 26.821 10.009 95.998 1.00 32.66 10 VAL B N 1
ATOM 1566 C CA . VAL D 2 10 ? 26.144 11.101 96.700 1.00 32.79 10 VAL B CA 1
ATOM 1567 C C . VAL D 2 10 ? 25.829 10.808 98.179 1.00 32.56 10 VAL B C 1
ATOM 1568 O O . VAL D 2 10 ? 25.721 11.740 98.992 1.00 32.61 10 VAL B O 1
ATOM 1572 N N . ALA D 2 11 ? 25.662 9.531 98.522 1.00 32.37 11 ALA B N 1
ATOM 1573 C CA . ALA D 2 11 ? 25.559 9.136 99.930 1.00 32.78 11 ALA B CA 1
ATOM 1574 C C . ALA D 2 11 ? 26.853 9.545 100.627 1.00 32.77 11 ALA B C 1
ATOM 1575 O O . ALA D 2 11 ? 26.841 9.982 101.780 1.00 33.39 11 ALA B O 1
ATOM 1577 N N . GLU D 2 12 ? 27.964 9.427 99.901 1.00 32.88 12 GLU B N 1
ATOM 1578 C CA . GLU D 2 12 ? 29.296 9.673 100.448 1.00 33.47 12 GLU B CA 1
ATOM 1579 C C . GLU D 2 12 ? 29.573 11.158 100.732 1.00 33.49 12 GLU B C 1
ATOM 1580 O O . GLU D 2 12 ? 29.955 11.524 101.856 1.00 34.02 12 GLU B O 1
ATOM 1586 N N . LYS D 2 13 ? 29.377 11.992 99.711 1.00 33.74 13 LYS B N 1
ATOM 1587 C CA . LYS D 2 13 ? 29.614 13.441 99.778 1.00 33.79 13 LYS B CA 1
ATOM 1588 C C . LYS D 2 13 ? 28.726 14.161 100.812 1.00 33.65 13 LYS B C 1
ATOM 1589 O O . LYS D 2 13 ? 29.196 15.116 101.459 1.00 33.58 13 LYS B O 1
ATOM 1595 N N . ALA D 2 14 ? 27.452 13.706 100.961 1.00 33.61 14 ALA B N 1
ATOM 1596 C CA . ALA D 2 14 ? 26.477 14.366 101.847 1.00 33.27 14 ALA B CA 1
ATOM 1597 C C . ALA D 2 14 ? 26.498 13.798 103.279 1.00 33.68 14 ALA B C 1
ATOM 1598 O O . ALA D 2 14 ? 25.947 14.412 104.243 1.00 33.54 14 ALA B O 1
ATOM 1600 N N . SER D 2 15 ? 27.165 12.642 103.418 1.00 33.68 15 SER B N 1
ATOM 1601 C CA . SER D 2 15 ? 27.204 11.907 104.684 1.00 34.09 15 SER B CA 1
ATOM 1602 C C . SER D 2 15 ? 25.831 11.393 105.165 1.00 34.29 15 SER B C 1
ATOM 1603 O O . SER D 2 15 ? 25.443 11.619 106.374 1.00 34.58 15 SER B O 1
ATOM 1606 N N . VAL D 2 16 ? 25.107 10.686 104.206 1.00 34.84 16 VAL B N 1
ATOM 1607 C CA . VAL D 2 16 ? 23.897 9.944 104.572 1.00 35.12 16 VAL B CA 1
ATOM 1608 C C . VAL D 2 16 ? 24.156 8.421 104.360 1.00 34.93 16 VAL B C 1
ATOM 1609 O O . VAL D 2 16 ? 25.371 7.966 104.066 1.00 35.42 16 VAL B O 1
ATOM 1613 N N . THR D 2 17 ? 23.008 7.643 104.513 1.00 34.07 17 THR B N 1
ATOM 1614 C CA . THR D 2 17 ? 22.847 6.255 103.963 1.00 33.19 17 THR B CA 1
ATOM 1615 C C . THR D 2 17 ? 22.669 6.259 102.420 1.00 32.90 17 THR B C 1
ATOM 1616 O O . THR D 2 17 ? 22.373 7.323 101.794 1.00 32.64 17 THR B O 1
ATOM 1620 N N . LYS D 2 18 ? 22.833 5.054 101.829 1.00 32.24 18 LYS B N 1
ATOM 1621 C CA . LYS D 2 18 ? 22.521 4.824 100.403 1.00 31.82 18 LYS B CA 1
ATOM 1622 C C . LYS D 2 18 ? 21.007 4.926 100.141 1.00 31.42 18 LYS B C 1
ATOM 1623 O O . LYS D 2 18 ? 20.560 5.420 99.092 1.00 30.96 18 LYS B O 1
ATOM 1629 N N . LYS D 2 19 ? 20.234 4.450 101.114 1.00 30.75 19 LYS B N 1
ATOM 1630 C CA . LYS D 2 19 ? 18.777 4.457 101.074 1.00 30.63 19 LYS B CA 1
ATOM 1631 C C . LYS D 2 19 ? 18.183 5.865 101.076 1.00 30.02 19 LYS B C 1
ATOM 1632 O O . LYS D 2 19 ? 17.002 6.009 100.616 1.00 30.53 19 LYS B O 1
ATOM 1638 N N . GLN D 2 20 ? 18.991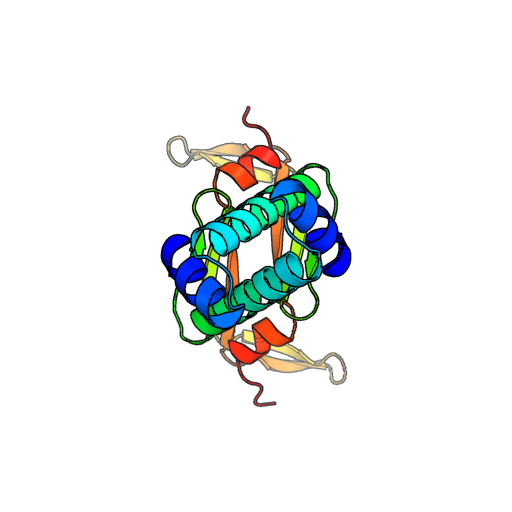 6.902 101.596 1.00 29.71 20 GLN B N 1
ATOM 1639 C CA . GLN D 2 20 ? 18.446 8.269 101.640 1.00 29.42 20 GLN B CA 1
ATOM 1640 C C . GLN D 2 20 ? 18.854 9.010 100.379 1.00 30.02 20 GLN B C 1
ATOM 1641 O O . GLN D 2 20 ? 18.079 9.789 99.812 1.00 29.77 20 GLN B O 1
ATOM 1647 N N . ALA D 2 21 ? 20.092 8.782 99.948 1.00 29.36 21 ALA B N 1
ATOM 1648 C CA . ALA D 2 21 ? 20.548 9.337 98.695 1.00 29.46 21 ALA B CA 1
ATOM 1649 C C . ALA D 2 21 ? 19.537 8.910 97.630 1.00 29.53 21 ALA B C 1
ATOM 1650 O O . ALA D 2 21 ? 18.967 9.765 96.932 1.00 28.82 21 ALA B O 1
ATOM 1652 N N . ASP D 2 22 ? 19.257 7.603 97.573 1.00 30.02 22 ASP B N 1
ATOM 1653 C CA . ASP D 2 22 ? 18.352 7.032 96.557 1.00 30.18 22 ASP B CA 1
ATOM 1654 C C . ASP D 2 22 ? 16.915 7.583 96.624 1.00 30.37 22 ASP B C 1
ATOM 1655 O O . ASP D 2 22 ? 16.344 7.942 95.595 1.00 30.63 22 ASP B O 1
ATOM 1660 N N . ALA D 2 23 ? 16.350 7.641 97.828 1.00 30.37 23 ALA B N 1
ATOM 1661 C CA . ALA D 2 23 ? 14.993 8.155 98.032 1.00 30.49 23 ALA B CA 1
ATOM 1662 C C . ALA D 2 23 ? 14.890 9.651 97.730 1.00 30.46 23 ALA B C 1
ATOM 1663 O O . ALA D 2 23 ? 13.870 10.118 97.208 1.00 30.36 23 ALA B O 1
ATOM 1665 N N . VAL D 2 24 ? 15.952 10.396 98.046 1.00 30.89 24 VAL B N 1
ATOM 1666 C CA . VAL D 2 24 ? 16.042 11.810 97.663 1.00 30.59 24 VAL B CA 1
ATOM 1667 C C . VAL D 2 24 ? 16.174 11.955 96.149 1.00 30.66 24 VAL B C 1
ATOM 1668 O O . VAL D 2 24 ? 15.440 12.738 95.545 1.00 30.42 24 VAL B O 1
ATOM 1672 N N . LEU D 2 25 ? 17.100 11.211 95.537 1.00 30.65 25 LEU B N 1
ATOM 1673 C CA . LEU D 2 25 ? 17.308 11.307 94.090 1.00 30.99 25 LEU B CA 1
ATOM 1674 C C . LEU D 2 25 ? 16.039 10.934 93.329 1.00 30.97 25 LEU B C 1
ATOM 1675 O O . LEU D 2 25 ? 15.585 11.699 92.474 1.00 31.10 25 LEU B O 1
ATOM 1680 N N . THR D 2 26 ? 15.452 9.785 93.681 1.00 30.80 26 THR B N 1
ATOM 1681 C CA . THR D 2 26 ? 14.223 9.310 93.048 1.00 30.62 26 THR B CA 1
ATOM 1682 C C . THR D 2 26 ? 13.147 10.392 93.115 1.00 30.61 26 THR B C 1
ATOM 1683 O O . THR D 2 26 ? 12.511 10.719 92.111 1.00 30.65 26 THR B O 1
ATOM 1687 N N . ALA D 2 27 ? 12.961 10.952 94.307 1.00 30.62 27 ALA B N 1
ATOM 1688 C CA . ALA D 2 27 ? 11.932 11.954 94.524 1.00 30.37 27 ALA B CA 1
ATOM 1689 C C . ALA D 2 27 ? 12.194 13.153 93.627 1.00 29.98 27 ALA B C 1
ATOM 1690 O O . ALA D 2 27 ? 11.296 13.644 92.959 1.00 29.58 27 ALA B O 1
ATOM 1692 N N . ALA D 2 28 ? 13.440 13.599 93.596 1.00 29.72 28 ALA B N 1
ATOM 1693 C CA . ALA D 2 28 ? 13.826 14.753 92.803 1.00 29.51 28 ALA B CA 1
ATOM 1694 C C . ALA D 2 28 ? 13.535 14.589 91.305 1.00 29.37 28 ALA B C 1
ATOM 1695 O O . ALA D 2 28 ? 13.035 15.521 90.672 1.00 29.24 28 ALA B O 1
ATOM 1697 N N . LEU D 2 29 ? 13.827 13.404 90.756 1.00 29.61 29 LEU B N 1
ATOM 1698 C CA . LEU D 2 29 ? 13.631 13.109 89.327 1.00 29.49 29 LEU B CA 1
ATOM 1699 C C . LEU D 2 29 ? 12.145 13.043 88.984 1.00 29.64 29 LEU B C 1
ATOM 1700 O O . LEU D 2 29 ? 11.717 13.598 87.968 1.00 29.29 29 LEU B O 1
ATOM 1705 N N . GLU D 2 30 ? 11.366 12.381 89.836 1.00 30.03 30 GLU B N 1
ATOM 1706 C CA . GLU D 2 30 ? 9.905 12.305 89.653 1.00 29.96 30 GLU B CA 1
ATOM 1707 C C . GLU D 2 30 ? 9.294 13.705 89.706 1.00 29.58 30 GLU B C 1
ATOM 1708 O O . GLU D 2 30 ? 8.419 14.030 88.919 1.00 29.48 30 GLU B O 1
ATOM 1714 N N . THR D 2 31 ? 9.761 14.530 90.643 1.00 29.64 31 THR B N 1
ATOM 1715 C CA . THR D 2 31 ? 9.267 15.904 90.797 1.00 29.04 31 THR B CA 1
ATOM 1716 C C . THR D 2 31 ? 9.588 16.770 89.575 1.00 29.01 31 THR B C 1
ATOM 1717 O O . THR D 2 31 ? 8.711 17.479 89.064 1.00 29.01 31 THR B O 1
ATOM 1721 N N . ILE D 2 32 ? 10.828 16.702 89.094 1.00 28.28 32 ILE B N 1
ATOM 1722 C CA . ILE D 2 32 ? 11.189 17.404 87.869 1.00 28.61 32 ILE B CA 1
ATOM 1723 C C . ILE D 2 32 ? 10.281 16.981 86.698 1.00 28.47 32 ILE B C 1
ATOM 1724 O O . ILE D 2 32 ? 9.757 17.834 85.986 1.00 28.77 32 ILE B O 1
ATOM 1729 N N . ILE D 2 33 ? 10.095 15.676 86.506 1.00 28.23 33 ILE B N 1
ATOM 1730 C CA . ILE D 2 33 ? 9.279 15.162 85.405 1.00 27.63 33 ILE B CA 1
ATOM 1731 C C . ILE D 2 33 ? 7.847 15.687 85.482 1.00 28.10 33 ILE B C 1
ATOM 1732 O O . ILE D 2 33 ? 7.254 16.069 84.470 1.00 27.32 33 ILE B O 1
ATOM 1737 N N . GLU D 2 34 ? 7.319 15.722 86.697 1.00 28.14 34 GLU B N 1
ATOM 1738 C CA . GLU D 2 34 ? 5.950 16.139 86.954 1.00 29.48 34 GLU B CA 1
ATOM 1739 C C . GLU D 2 34 ? 5.821 17.619 86.710 1.00 28.99 34 GLU B C 1
ATOM 1740 O O . GLU D 2 34 ? 4.889 18.064 86.054 1.00 28.67 34 GLU B O 1
ATOM 1746 N N . ALA D 2 35 ? 6.772 18.373 87.237 1.00 28.51 35 ALA B N 1
ATOM 1747 C CA . ALA D 2 35 ? 6.814 19.810 87.052 1.00 28.19 35 ALA B CA 1
ATOM 1748 C C . ALA D 2 35 ? 6.855 20.153 85.566 1.00 28.00 35 ALA B C 1
ATOM 1749 O O . ALA D 2 35 ? 6.069 20.981 85.085 1.00 27.11 35 ALA B O 1
ATOM 1751 N N . VAL D 2 36 ? 7.770 19.516 84.832 1.00 27.78 36 VAL B N 1
ATOM 1752 C CA . VAL D 2 36 ? 7.884 19.769 83.392 1.00 27.88 36 VAL B CA 1
ATOM 1753 C C . VAL D 2 36 ? 6.631 19.353 82.627 1.00 28.09 36 VAL B C 1
ATOM 1754 O O . VAL D 2 36 ? 6.137 20.114 81.793 1.00 28.27 36 VAL B O 1
ATOM 1758 N N . SER D 2 37 ? 6.120 18.154 82.908 1.00 28.33 37 SER B N 1
ATOM 1759 C CA . SER D 2 37 ? 4.893 17.670 82.261 1.00 28.52 37 SER B CA 1
ATOM 1760 C C . SER D 2 37 ? 3.710 18.599 82.465 1.00 28.92 37 SER B C 1
ATOM 1761 O O . SER D 2 37 ? 2.816 18.648 81.618 1.00 28.16 37 SER B O 1
ATOM 1764 N N . SER D 2 38 ? 3.698 19.342 83.570 1.00 29.34 38 SER B N 1
ATOM 1765 C CA . SER D 2 38 ? 2.591 20.267 83.824 1.00 30.55 38 SER B CA 1
ATOM 1766 C C . SER D 2 38 ? 2.880 21.687 83.315 1.00 30.38 38 SER B C 1
ATOM 1767 O O . SER D 2 38 ? 2.096 22.606 83.552 1.00 30.24 38 SER B O 1
ATOM 1770 N N . GLY D 2 39 ? 3.996 21.844 82.604 1.00 30.35 39 GLY B N 1
ATOM 1771 C CA . GLY D 2 39 ? 4.352 23.099 81.955 1.00 31.23 39 GLY B CA 1
ATOM 1772 C C . GLY D 2 39 ? 5.200 24.069 82.761 1.00 31.86 39 GLY B C 1
ATOM 1773 O O . GLY D 2 39 ? 5.317 25.242 82.397 1.00 31.99 39 GLY B O 1
ATOM 1774 N N . ASP D 2 40 ? 5.772 23.577 83.859 1.00 31.91 40 ASP B N 1
ATOM 1775 C CA . ASP D 2 40 ? 6.600 24.368 84.749 1.00 32.69 40 ASP B CA 1
ATOM 1776 C C . ASP D 2 40 ? 8.030 24.237 84.254 1.00 32.47 40 ASP B C 1
ATOM 1777 O O . ASP D 2 40 ? 8.416 23.191 83.710 1.00 32.62 40 ASP B O 1
ATOM 1782 N N . LYS D 2 41 ? 8.796 25.312 84.404 1.00 31.89 41 LYS B N 1
ATOM 1783 C CA . LYS D 2 41 ? 10.239 25.272 84.178 1.00 31.50 41 LYS B CA 1
ATOM 1784 C C . LYS D 2 41 ? 10.946 24.995 85.506 1.00 31.17 41 LYS B C 1
ATOM 1785 O O . LYS D 2 41 ? 10.657 25.638 86.510 1.00 31.24 41 LYS B O 1
ATOM 1791 N N . VAL D 2 42 ? 11.861 24.025 85.497 1.00 30.96 42 VAL B N 1
ATOM 1792 C CA . VAL D 2 42 ? 12.678 23.678 86.650 1.00 30.44 42 VAL B CA 1
ATOM 1793 C C . VAL D 2 42 ? 14.061 24.314 86.463 1.00 30.09 42 VAL B C 1
ATOM 1794 O O . VAL D 2 42 ? 14.780 23.945 85.536 1.00 29.44 42 VAL B O 1
ATOM 1798 N N . THR D 2 43 ? 14.418 25.276 87.317 1.00 29.48 43 THR B N 1
ATOM 1799 C CA . THR D 2 43 ? 15.683 26.019 87.185 1.00 29.78 43 THR B CA 1
ATOM 1800 C C . THR D 2 43 ? 16.566 25.773 88.407 1.00 30.00 43 THR B C 1
ATOM 1801 O O . THR D 2 43 ? 16.207 26.153 89.517 1.00 29.40 43 THR B O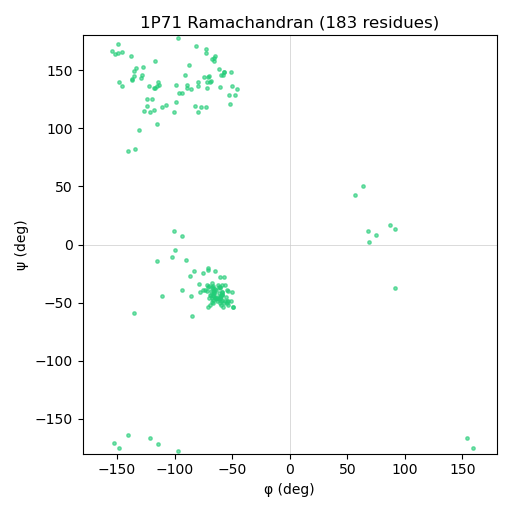 1
ATOM 1805 N N . LEU D 2 44 ? 17.721 25.147 88.192 1.00 30.25 44 LEU B N 1
ATOM 1806 C CA . LEU D 2 44 ? 18.637 24.775 89.267 1.00 30.26 44 LEU B CA 1
ATOM 1807 C C . LEU D 2 44 ? 19.959 25.531 89.154 1.00 30.61 44 LEU B C 1
ATOM 1808 O O . LEU D 2 44 ? 20.793 25.198 88.311 1.00 30.41 44 LEU B O 1
ATOM 1813 N N . VAL D 2 45 ? 20.132 26.550 90.003 1.00 30.87 45 VAL B N 1
ATOM 1814 C CA . VAL D 2 45 ? 21.370 27.345 90.069 1.00 31.09 45 VAL B CA 1
ATOM 1815 C C . VAL D 2 45 ? 22.564 26.396 90.063 1.00 31.07 45 VAL B C 1
ATOM 1816 O O . VAL D 2 45 ? 22.556 25.365 90.753 1.00 30.83 45 VAL B O 1
ATOM 1820 N N . GLY D 2 46 ? 23.559 26.722 89.242 1.00 30.78 46 GLY B N 1
ATOM 1821 C CA . GLY D 2 46 ? 24.769 25.929 89.151 1.00 31.13 46 GLY B CA 1
ATOM 1822 C C . GLY D 2 46 ? 24.652 24.611 88.408 1.00 31.25 46 GLY B C 1
ATOM 1823 O O . GLY D 2 46 ? 25.600 23.840 88.434 1.00 32.03 46 GLY B O 1
ATOM 1824 N N . PHE D 2 47 ? 23.519 24.341 87.748 1.00 30.47 47 PHE B N 1
ATOM 1825 C CA . PHE D 2 47 ? 23.388 23.125 86.941 1.00 29.70 47 PHE B CA 1
ATOM 1826 C C . PHE D 2 47 ? 22.728 23.361 85.557 1.00 28.97 47 PHE B C 1
ATOM 1827 O O . PHE D 2 47 ? 23.332 23.081 84.525 1.00 29.17 47 PHE B O 1
ATOM 1835 N N . GLY D 2 48 ? 21.500 23.873 85.546 1.00 28.25 48 GLY B N 1
ATOM 1836 C CA . GLY D 2 48 ? 20.789 24.184 84.315 1.00 27.31 48 GLY B CA 1
ATOM 1837 C C . GLY D 2 48 ? 19.300 24.133 84.553 1.00 27.41 48 GLY B C 1
ATOM 1838 O O . GLY D 2 48 ? 18.873 24.099 85.712 1.00 27.18 48 GLY B O 1
ATOM 1839 N N . SER D 2 49 ? 18.510 24.127 83.476 1.00 27.17 49 SER B N 1
ATOM 1840 C CA . SER D 2 49 ? 17.050 24.123 83.592 1.00 27.37 49 SER B CA 1
ATOM 1841 C C . SER D 2 49 ? 16.364 23.102 82.677 1.00 27.78 49 SER B C 1
ATOM 1842 O O . SER D 2 49 ? 16.915 22.745 81.640 1.00 27.69 49 SER B O 1
ATOM 1845 N N . PHE D 2 50 ? 15.185 22.622 83.097 1.00 28.26 50 PHE B N 1
ATOM 1846 C CA . PHE D 2 50 ? 14.339 21.696 82.332 1.00 28.18 50 PHE B CA 1
ATOM 1847 C C . PHE D 2 50 ? 12.994 22.349 81.993 1.00 28.40 50 PHE B C 1
ATOM 1848 O O . PHE D 2 50 ? 12.346 22.968 82.860 1.00 28.14 50 PHE B O 1
ATOM 1856 N N . GLU D 2 51 ? 12.561 22.197 80.746 1.00 28.15 51 GLU B N 1
ATOM 1857 C CA . GLU D 2 51 ? 11.274 22.738 80.341 1.00 29.73 51 GLU B CA 1
ATOM 1858 C C . GLU D 2 51 ? 10.646 21.939 79.215 1.00 29.51 51 GLU B C 1
ATOM 1859 O O . GLU D 2 51 ? 11.312 21.164 78.567 1.00 29.58 51 GLU B O 1
ATOM 1865 N N . SER D 2 52 ? 9.350 22.155 79.003 1.00 29.25 52 SER B N 1
ATOM 1866 C CA . SER D 2 52 ? 8.598 21.572 77.907 1.00 29.42 52 SER B CA 1
ATOM 1867 C C . SER D 2 52 ? 8.754 22.465 76.668 1.00 29.35 52 SER B C 1
ATOM 1868 O O . SER D 2 52 ? 8.609 23.678 76.768 1.00 29.74 52 SER B O 1
ATOM 1871 N N . ARG D 2 53 ? 9.032 21.865 75.508 1.00 28.95 53 ARG B N 1
ATOM 1872 C CA . ARG D 2 53 ? 8.999 22.596 74.238 1.00 28.76 53 ARG B CA 1
ATOM 1873 C C . ARG D 2 53 ? 7.897 22.092 73.303 1.00 28.68 53 ARG B C 1
ATOM 1874 O O . ARG D 2 53 ? 7.643 20.909 73.228 1.00 28.97 53 ARG B O 1
ATOM 1882 N N . GLU D 2 54 ? 7.228 23.014 72.628 1.00 28.78 54 GLU B N 1
ATOM 1883 C CA . GLU D 2 54 ? 6.265 22.668 71.590 1.00 28.89 54 GLU B CA 1
ATOM 1884 C C . GLU D 2 54 ? 7.000 22.331 70.303 1.00 28.79 54 GLU B C 1
ATOM 1885 O O . GLU D 2 54 ? 7.978 22.969 69.935 1.00 29.31 54 GLU B O 1
ATOM 1891 N N . ARG D 2 55 ? 6.511 21.309 69.623 1.00 28.41 55 ARG B N 1
ATOM 1892 C CA . ARG D 2 55 ? 7.0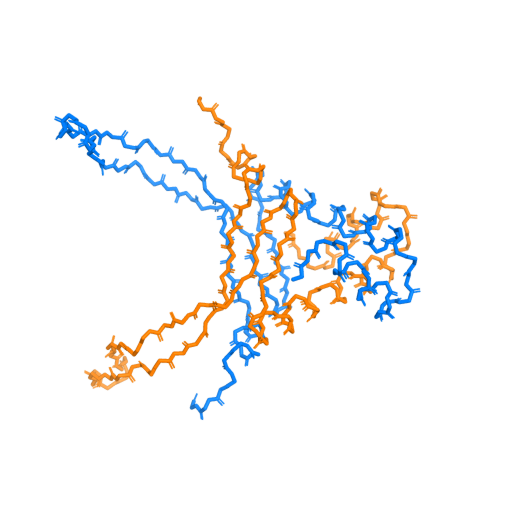42 20.880 68.337 1.00 27.89 55 ARG B CA 1
ATOM 1893 C C . ARG D 2 55 ? 5.839 20.914 67.410 1.00 26.59 55 ARG B C 1
ATOM 1894 O O . ARG D 2 55 ? 4.816 20.339 67.738 1.00 25.93 55 ARG B O 1
ATOM 1902 N N . LYS D 2 56 ? 5.947 21.632 66.299 1.00 24.97 56 LYS B N 1
ATOM 1903 C CA . LYS D 2 56 ? 4.939 21.645 65.255 1.00 25.07 56 LYS B CA 1
ATOM 1904 C C . LYS D 2 56 ? 4.898 20.267 64.570 1.00 24.34 56 LYS B C 1
ATOM 1905 O O . LYS D 2 56 ? 5.859 19.503 64.639 1.00 22.94 56 LYS B O 1
ATOM 1911 N N . ALA D 2 57 ? 3.788 19.976 63.899 1.00 23.93 57 ALA B N 1
ATOM 1912 C CA . ALA D 2 57 ? 3.689 18.816 63.039 1.00 24.38 57 ALA B CA 1
ATOM 1913 C C . ALA D 2 57 ? 4.776 18.876 61.987 1.00 25.48 57 ALA B C 1
ATOM 1914 O O . ALA D 2 57 ? 5.195 19.958 61.554 1.00 25.72 57 ALA B O 1
ATOM 1916 N N . ARG D 2 58 ? 5.244 17.710 61.576 1.00 26.32 58 ARG B N 1
ATOM 1917 C CA . ARG D 2 58 ? 6.252 17.653 60.523 1.00 27.39 58 ARG B CA 1
ATOM 1918 C C . ARG D 2 58 ? 6.124 16.402 59.715 1.00 27.70 58 ARG B C 1
ATOM 1919 O O . ARG D 2 58 ? 5.378 15.509 60.064 1.00 28.02 58 ARG B O 1
ATOM 1927 N N . GLU D 2 59 ? 6.904 16.355 58.649 1.00 29.79 59 GLU B N 1
ATOM 1928 C CA . GLU D 2 59 ? 6.830 15.314 57.644 1.00 30.18 59 GLU B CA 1
ATOM 1929 C C . GLU D 2 59 ? 7.912 14.308 57.947 1.00 30.31 59 GLU B C 1
ATOM 1930 O O . GLU D 2 59 ? 9.040 14.673 58.353 1.00 29.95 59 GLU B O 1
ATOM 1936 N N . GLY D 2 60 ? 7.542 13.041 57.822 1.00 29.52 60 GLY B N 1
ATOM 1937 C CA . GLY D 2 60 ? 8.509 11.966 57.863 1.00 28.66 60 GLY B CA 1
ATOM 1938 C C . GLY D 2 60 ? 8.109 10.953 56.824 1.00 27.90 60 GLY B C 1
ATOM 1939 O O . GLY D 2 60 ? 7.276 11.234 55.966 1.00 27.08 60 GLY B O 1
ATOM 1940 N N . ARG D 2 61 ? 8.671 9.759 56.922 1.00 26.87 61 ARG B N 1
ATOM 1941 C CA . ARG D 2 61 ? 8.438 8.748 55.921 1.00 26.69 61 ARG B CA 1
ATOM 1942 C C . ARG D 2 61 ? 8.503 7.417 56.620 1.00 26.86 61 ARG B C 1
ATOM 1943 O O . ARG D 2 61 ? 9.330 7.217 57.505 1.00 27.13 61 ARG B O 1
ATOM 1951 N N . ASN D 2 62 ? 7.599 6.527 56.215 1.00 27.29 62 ASN B N 1
ATOM 1952 C CA . ASN D 2 62 ? 7.482 5.162 56.705 1.00 27.31 62 ASN B CA 1
ATOM 1953 C C . ASN D 2 62 ? 8.551 4.277 56.096 1.00 27.43 62 ASN B C 1
ATOM 1954 O O . ASN D 2 62 ? 8.618 4.120 54.879 1.00 27.28 62 ASN B O 1
ATOM 1959 N N . PRO D 2 63 ? 9.421 3.715 56.922 1.00 27.57 63 PRO B N 1
ATOM 1960 C CA . PRO D 2 63 ? 10.516 2.891 56.398 1.00 27.95 63 PRO B CA 1
ATOM 1961 C C . PRO D 2 63 ? 10.026 1.554 55.849 1.00 28.58 63 PRO B C 1
ATOM 1962 O O . PRO D 2 63 ? 10.719 0.937 55.031 1.00 29.18 63 PRO B O 1
ATOM 1966 N N . LYS D 2 64 ? 8.852 1.116 56.300 1.00 28.93 64 LYS B N 1
ATOM 1967 C CA . LYS D 2 64 ? 8.273 -0.147 55.862 1.00 29.14 64 LYS B CA 1
ATOM 1968 C C . LYS D 2 64 ? 7.647 -0.014 54.492 1.00 28.94 64 LYS B C 1
ATOM 1969 O O . LYS D 2 64 ? 7.783 -0.910 53.668 1.00 29.50 64 LYS B O 1
ATOM 1975 N N . THR D 2 65 ? 6.968 1.106 54.262 1.00 28.80 65 THR B N 1
ATOM 1976 C CA . THR D 2 65 ? 6.108 1.283 53.095 1.00 29.02 65 THR B CA 1
ATOM 1977 C C . THR D 2 65 ? 6.573 2.376 52.128 1.00 29.17 65 THR B C 1
ATOM 1978 O O . THR D 2 65 ? 6.101 2.451 50.979 1.00 29.17 65 THR B O 1
ATOM 1982 N N . ASN D 2 66 ? 7.508 3.204 52.594 1.00 28.94 66 ASN B N 1
ATOM 1983 C CA . ASN D 2 66 ? 8.027 4.349 51.853 1.00 28.73 66 ASN B CA 1
ATOM 1984 C C . ASN D 2 66 ? 6.968 5.451 51.664 1.00 28.28 66 ASN B C 1
ATOM 1985 O O . ASN D 2 66 ? 7.178 6.390 50.921 1.00 28.10 66 ASN B O 1
ATOM 1990 N N . GLU D 2 67 ? 5.842 5.356 52.364 1.00 27.92 67 GLU B N 1
ATOM 1991 C CA . GLU D 2 67 ? 4.845 6.418 52.298 1.00 27.91 67 GLU B CA 1
ATOM 1992 C C . GLU D 2 67 ? 5.199 7.623 53.186 1.00 28.46 67 GLU B C 1
ATOM 1993 O O . GLU D 2 67 ? 5.634 7.460 54.327 1.00 27.93 67 GLU B O 1
ATOM 1999 N N . LYS D 2 68 ? 5.024 8.831 52.647 1.00 28.69 68 LYS B N 1
ATOM 2000 C CA . LYS D 2 68 ? 5.167 10.045 53.434 1.00 29.41 68 LYS B CA 1
ATOM 2001 C C . LYS D 2 68 ? 4.157 10.001 54.559 1.00 29.92 68 LYS B C 1
ATOM 2002 O O . LYS D 2 68 ? 3.059 9.492 54.390 1.00 29.34 68 LYS B O 1
ATOM 2008 N N . MET D 2 69 ? 4.531 10.546 55.707 1.00 30.35 69 MET B N 1
ATOM 2009 C CA . MET D 2 69 ? 3.616 10.619 56.820 1.00 31.97 69 MET B CA 1
ATOM 2010 C C . MET D 2 69 ? 3.724 11.979 57.496 1.00 32.16 69 MET B C 1
ATOM 2011 O O . MET D 2 69 ? 4.646 12.713 57.221 1.00 32.31 69 MET B O 1
ATOM 2016 N N . GLU D 2 70 ? 2.720 12.341 58.287 1.00 32.78 70 GLU B N 1
ATOM 2017 C CA . GLU D 2 70 ? 2.764 13.560 59.092 1.00 33.25 70 GLU B CA 1
ATOM 2018 C C . GLU D 2 70 ? 2.940 13.099 60.521 1.00 32.44 70 GLU B C 1
ATOM 2019 O O . GLU D 2 70 ? 2.122 12.339 61.035 1.00 33.68 70 GLU B O 1
ATOM 2025 N N . ILE D 2 71 ? 4.032 13.535 61.129 1.00 31.39 71 ILE B N 1
ATOM 2026 C CA . ILE D 2 71 ? 4.272 13.366 62.552 1.00 29.72 71 ILE B CA 1
ATOM 2027 C C . ILE D 2 71 ? 3.517 14.511 63.249 1.00 29.12 71 ILE B C 1
ATOM 2028 O O . ILE D 2 71 ? 3.770 15.671 62.981 1.00 28.28 71 ILE B O 1
ATOM 2033 N N . PRO D 2 72 ? 2.552 14.189 64.111 1.00 28.41 72 PRO B N 1
ATOM 2034 C CA . PRO D 2 72 ? 1.710 15.217 64.721 1.00 27.99 72 PRO B CA 1
ATOM 2035 C C . PRO D 2 72 ? 2.498 16.151 65.632 1.00 27.16 72 PRO B C 1
ATOM 2036 O O . PRO D 2 72 ? 3.614 15.857 66.028 1.00 26.90 72 PRO B O 1
ATOM 2040 N N . ALA D 2 73 ? 1.915 17.301 65.936 1.00 26.90 73 ALA B N 1
ATOM 2041 C CA . ALA D 2 73 ? 2.520 18.214 66.899 1.00 26.18 73 ALA B CA 1
ATOM 2042 C C . ALA D 2 73 ? 2.603 17.515 68.249 1.00 25.80 73 ALA B C 1
ATOM 2043 O O . ALA D 2 73 ? 1.814 16.638 68.555 1.00 24.71 73 ALA B O 1
ATOM 2045 N N . THR D 2 74 ? 3.586 17.893 69.046 1.00 25.19 74 THR B N 1
ATOM 2046 C CA . THR D 2 74 ? 3.749 17.271 70.332 1.00 26.04 74 THR B CA 1
ATOM 2047 C C . THR D 2 74 ? 4.433 18.257 71.273 1.00 26.07 74 THR B C 1
ATOM 2048 O O . THR D 2 74 ? 4.542 19.448 70.949 1.00 25.82 74 THR B O 1
ATOM 2052 N N . ARG D 2 75 ? 4.830 17.758 72.445 1.00 26.51 75 ARG B N 1
ATOM 2053 C CA . ARG D 2 75 ? 5.629 18.491 73.426 1.00 27.22 75 ARG B CA 1
ATOM 2054 C C . ARG D 2 75 ? 6.794 17.589 73.774 1.00 26.91 75 ARG B C 1
ATOM 2055 O O . ARG D 2 75 ? 6.628 16.375 73.831 1.00 27.13 75 ARG B O 1
ATOM 2063 N N . VAL D 2 76 ? 7.976 18.172 73.990 1.00 26.97 76 VAL B N 1
ATOM 2064 C CA . VAL D 2 76 ? 9.164 17.403 74.334 1.00 27.67 76 VAL B CA 1
ATOM 2065 C C . VAL D 2 76 ? 9.914 18.094 75.495 1.00 28.37 76 VAL B C 1
ATOM 2066 O O . VAL D 2 76 ? 9.902 19.335 75.625 1.00 28.15 76 VAL B O 1
ATOM 2070 N N . PRO D 2 77 ? 10.522 17.307 76.373 1.00 28.52 77 PRO B N 1
ATOM 2071 C CA . PRO D 2 77 ? 11.350 17.888 77.426 1.00 28.84 77 PRO B CA 1
ATOM 2072 C C . PRO D 2 77 ? 12.678 18.390 76.875 1.00 29.22 77 PRO B C 1
ATOM 2073 O O . PRO D 2 77 ? 13.229 17.796 75.941 1.00 29.45 77 PRO B O 1
ATOM 2077 N N . ALA D 2 78 ? 13.177 19.499 77.420 1.00 29.44 78 ALA B N 1
ATOM 2078 C CA . ALA D 2 78 ? 14.458 20.057 76.963 1.00 29.59 78 ALA B CA 1
ATOM 2079 C C . ALA D 2 78 ? 15.270 20.492 78.150 1.00 29.26 78 ALA B C 1
ATOM 2080 O O . ALA D 2 78 ? 14.717 20.982 79.125 1.00 29.34 78 ALA B O 1
ATOM 2082 N N . PHE D 2 79 ? 16.577 20.288 78.067 1.00 28.66 79 PHE B N 1
ATOM 2083 C CA . PHE D 2 79 ? 17.504 20.704 79.096 1.00 28.28 79 PHE B CA 1
ATOM 2084 C C . PHE D 2 79 ? 18.404 21.816 78.531 1.00 28.16 79 PHE B C 1
ATOM 2085 O O . PHE D 2 79 ? 18.837 21.734 77.395 1.00 27.57 79 PHE B O 1
ATOM 2093 N N . SER D 2 80 ? 18.648 22.861 79.315 1.00 27.53 80 SER B N 1
ATOM 2094 C CA . SER D 2 80 ? 19.612 23.897 78.961 1.00 28.03 80 SER B CA 1
ATOM 2095 C C . SER D 2 80 ? 20.616 23.910 80.078 1.00 27.37 80 SER B C 1
ATOM 2096 O O . SER D 2 80 ? 20.273 24.214 81.213 1.00 27.04 80 SER B O 1
ATOM 2099 N N . ALA D 2 81 ? 21.848 23.542 79.762 1.00 27.40 81 ALA B N 1
ATOM 2100 C CA . ALA D 2 81 ? 22.916 23.455 80.741 1.00 27.49 81 ALA B CA 1
ATOM 2101 C C . ALA D 2 81 ? 23.281 24.850 81.197 1.00 27.55 81 ALA B C 1
ATOM 2102 O O . ALA D 2 81 ? 23.318 25.769 80.391 1.00 28.03 81 ALA B O 1
ATOM 2104 N N . GLY D 2 82 ? 23.535 25.018 82.489 1.00 27.41 82 GLY B N 1
ATOM 2105 C CA . GLY D 2 82 ? 23.956 26.311 83.000 1.00 27.35 82 GLY B CA 1
ATOM 2106 C C . GLY D 2 82 ? 25.391 26.636 82.603 1.00 27.24 82 GLY B C 1
ATOM 2107 O O . GLY D 2 82 ? 26.113 25.753 82.128 1.00 26.75 82 GLY B O 1
ATOM 2108 N N . LYS D 2 83 ? 25.784 27.897 82.817 1.00 27.18 83 LYS B N 1
ATOM 2109 C CA . LYS D 2 83 ? 27.116 28.411 82.508 1.00 27.51 83 LYS B CA 1
ATOM 2110 C C . LYS D 2 83 ? 28.247 27.605 83.131 1.00 27.58 83 LYS B C 1
ATOM 2111 O O . LYS D 2 83 ? 29.280 27.405 82.495 1.00 26.98 83 LYS B O 1
ATOM 2117 N N . LEU D 2 84 ? 28.050 27.168 84.377 1.00 27.85 84 LEU B N 1
ATOM 2118 C CA . LEU D 2 84 ? 29.071 26.450 85.133 1.00 27.87 84 LEU B CA 1
ATOM 2119 C C . LEU D 2 84 ? 29.317 25.113 84.469 1.00 27.62 84 LEU B C 1
ATOM 2120 O O . LEU D 2 84 ? 30.455 24.754 84.197 1.00 27.07 84 LEU B O 1
ATOM 2125 N N . PHE D 2 85 ? 28.231 24.398 84.213 1.00 26.87 85 PHE B N 1
ATOM 2126 C CA . PHE D 2 85 ? 28.252 23.125 83.500 1.00 27.14 85 PHE B CA 1
ATOM 2127 C C . PHE D 2 85 ? 28.938 23.238 82.128 1.00 27.57 85 PHE B C 1
ATOM 2128 O O . PHE D 2 85 ? 29.760 22.396 81.764 1.00 27.99 85 PHE B O 1
ATOM 2136 N N . ARG D 2 86 ? 28.592 24.285 81.380 1.00 27.71 86 ARG B N 1
ATOM 2137 C CA . ARG D 2 86 ? 29.115 24.500 80.041 1.00 27.44 86 ARG B CA 1
ATOM 2138 C C . ARG D 2 86 ? 30.607 24.782 80.105 1.00 27.39 86 ARG B C 1
ATOM 2139 O O . ARG D 2 86 ? 31.361 24.293 79.270 1.00 27.22 86 ARG B O 1
ATOM 2147 N N . GLU D 2 87 ? 31.022 25.560 81.101 1.00 26.93 87 GLU B N 1
ATOM 2148 C CA . GLU D 2 87 ? 32.428 25.928 81.276 1.00 27.53 87 GLU B CA 1
ATOM 2149 C C . GLU D 2 87 ? 33.285 24.807 81.840 1.00 27.45 87 GLU B C 1
ATOM 2150 O O . GLU D 2 87 ? 34.491 24.794 81.616 1.00 27.41 87 GLU B O 1
ATOM 2156 N N . LYS D 2 88 ? 32.681 23.863 82.554 1.00 27.53 88 LYS B N 1
ATOM 2157 C CA . LYS D 2 88 ? 33.432 22.704 83.061 1.00 28.13 88 LYS B CA 1
ATOM 2158 C C . LYS D 2 88 ? 33.761 21.739 81.921 1.00 28.19 88 LYS B C 1
ATOM 2159 O O . LYS D 2 88 ? 34.868 21.198 81.847 1.00 28.99 88 LYS B O 1
ATOM 2165 N N . VAL D 2 89 ? 32.803 21.568 81.017 1.00 28.42 89 VAL B N 1
ATOM 2166 C CA . VAL D 2 89 ? 32.945 20.703 79.832 1.00 28.89 89 VAL B CA 1
ATOM 2167 C C . VAL D 2 89 ? 33.928 21.309 78.801 1.00 28.36 89 VAL B C 1
ATOM 2168 O O . VAL D 2 89 ? 34.705 20.601 78.146 1.00 28.15 89 VAL B O 1
ATOM 2172 N N . ALA D 2 90 ? 33.904 22.634 78.692 1.00 28.97 90 ALA B N 1
ATOM 2173 C CA . ALA D 2 90 ? 34.718 23.376 77.732 1.00 29.19 90 ALA B CA 1
ATOM 2174 C C . ALA D 2 90 ? 35.264 24.675 78.333 1.00 30.02 90 ALA B C 1
ATOM 2175 O O . ALA D 2 90 ? 34.698 25.753 78.102 1.00 29.60 90 ALA B O 1
ATOM 2177 N N . PRO D 2 91 ? 36.351 24.563 79.105 1.00 31.16 91 PRO B N 1
ATOM 2178 C CA . PRO D 2 91 ? 37.028 25.716 79.719 1.00 32.49 91 PRO B CA 1
ATOM 2179 C C . PRO D 2 91 ? 37.303 26.910 78.788 1.00 34.12 91 PRO B C 1
ATOM 2180 O O . PRO D 2 91 ? 37.881 26.757 77.696 1.00 34.16 91 PRO B O 1
ATOM 2184 N N . PRO D 2 92 ? 36.891 28.096 79.244 1.00 35.35 92 PRO B N 1
ATOM 2185 C CA . PRO D 2 92 ? 36.910 29.323 78.428 1.00 36.16 92 PRO B CA 1
ATOM 2186 C C . PRO D 2 92 ? 38.291 29.742 77.947 1.00 36.74 92 PRO B C 1
ATOM 2187 O O . PRO D 2 92 ? 39.242 29.722 78.734 1.00 37.11 92 PRO B O 1
ATOM 2191 N N . LYS D 2 93 ? 38.383 30.116 76.670 1.00 37.36 93 LYS B N 1
ATOM 2192 C CA . LYS D 2 93 ? 39.601 30.683 76.087 1.00 37.89 93 LYS B CA 1
ATOM 2193 C C . LYS D 2 93 ? 40.761 29.665 76.001 1.00 38.42 93 LYS B C 1
ATOM 2194 O O . LYS D 2 93 ? 40.592 28.542 75.499 1.00 38.83 93 LYS B O 1
#

Foldseek 3Di:
DDLLVVLVVCCVVVVHDSVVSSVVVVVVVVVLCVCQVVFHKAQDAQAWIKHKDKDAKDWDADPVPRHIGIDHIDIDMDIDGHPNNVCVVPPDDD/DDLLVVLVVVCVVVVHDSVVSNVVVVVVVVVLVVCQVVAHKAQDPLFWIKHKDKDAWDWDADPVPRHIDIRHIDIDMDIDTDPNRVCVVPPDD

Nearest PDB structures (foldseek):
  1p78-assembly1_B  TM=9.672E-01  e=5.493E-15  Anabaena sp.
  4qju-assembly1_B  TM=9.622E-01  e=2.612E-10  Staphylococcus aureus subsp. aureus Mu50
  5j0n-assembly1_L  TM=8.648E-01  e=9.263E-09  Escherichia coli
  8flj-assembly1_E  TM=8.774E-01  e=1.644E-08  Pseudomonas aeruginosa PA14
  1owf-assembly1_B  TM=8.641E-01  e=1.542E-08  Escherichia coli

Solvent-accessible surface area: 11718 Å² total; per-residue (Å²): 51,74,44,42,88,0,8,52,24,1,10,138,108,19,103,13,78,123,163,56,0,55,37,1,5,36,9,1,15,100,5,6,6,84,9,1,28,99,59,67,100,0,59,2,141,22,7,6,16,4,43,33,84,132,104,181,46,145,111,16,130,52,122,185,89,100,120,106,90,116,62,97,71,55,126,44,18,12,30,49,16,14,132,94,0,111,61,96,6,29,101,90,211,155,54,72,50,47,94,0,11,57,28,3,3,132,125,26,103,32,62,124,157,52,0,56,34,0,10,41,5,0,24,88,6,5,6,89,10,0,32,96,61,59,103,0,62,3,124,37,2,8,14,2,44,36,100,128,97,182,46,137,123,17,126,37,128,187,91,106,123,101,92,128,65,96,68,51,127,42,16,12,30,36,11,21,177,92,0,125,84,88,5,31,99,89,248

B-factor: mean 32.79, std 8.74, range [18.9, 87.24]

Sequence (187 aa):
MNKGELVDAVAEKASVTKKQADAVLTAALETIIEAVSSGDKVTLVGFGSFESRERKAREGRNPKTNEKMEIPATRVPAFSAGKLFREKVAPPKAMNKGELVDAVAEKASVTKKQADAVLTAALETIIEAVSSGDKVTLVGFGSFESRERKAREGRNPKTNEKMEIPATRVPAFSAGKLFREKVAPPK

Secondary structure (DSSP, 8-state):
-BHHHHHHHHHHHHT--HHHHHHHHHHHHHHHHHHHHTTPPEEETTTEEEEEEEE--EEEE-TTT--EEEE--EEEEEEEE-HHHHHHHS----/-BHHHHHHHHHHHHT--HHHHHHHHHHHHHHHHHHHHTT--EEETTTEEEEEEEE--EEEE-TTT--EEEEPPEEEEEEEE-HHHHHHHS---

Radius of gyration: 19.15 Å; Cα contacts (8 Å, |Δi|>4): 349; chains: 2; bounding box: 42×44×54 Å